Protein AF-0000000083234675 (afdb_homodimer)

Nearest PDB structures (foldseek):
  8tkb-assembly1_A  TM=4.978E-01  e=5.927E-01  Pyrococcus horikoshii OT3
  7teo-assembly1_Q  TM=1.996E-01  e=4.132E+00  Saccharomyces cerevisiae S288C
  8tkb-assembly1_A  TM=4.982E-01  e=6.133E-01  Pyrococcus horikoshii OT3
  7teo-assembly1_Q  TM=2.011E-01  e=2.022E+00  Saccharomyces cerevisiae S288C

Foldseek 3Di:
DDDDDDDDDDDDDDPPPPPPPPDPDPPPPDDDDDFAFFPDKAQWWAQAKKKDKDAALFDDFAEPVVCVVVVHDDGQAHDDPQKQADDDDGTQPPHRAGKMFDLQPPVNVVVLVPDDDDRMKMWIAGGGHTHDNQWMWTRHDDRIIGIHGPGMDGSVVRRVVVSVCRVPGTDIDDSVVSCVVHPNPD/DDDCPDDDDPPVPPPPPPPPPPPPPPPPPDDDDDFAFFPDKAQWWAQAKKKDKDAALFDDFAECVVCVVVVHDDGQAYDDPQKQADDDDGTQPPHRAGKMFHLQPPVNVVCLVPDDDDRMKMWIAGGGHTHDNQWMWTRHDDRIIGIHGPGMDGSVVRRVVVSVCRVVGIDIDDSVVSCVVRPNPD

Sequence (372 aa):
MISLIPRPSCSIARCKRYYTTPPGRPAGTRKAGSPRPLLGRYPEVFPVELARVQSGRTVNLRDYESQVKLKRLSFDLKTHDGKVLPADGPNFLGPNGCSLREPFSPTFQEVVRNFRGTNIVVYVIPEGTPVPKTLTLLHEHSDHFSLQCAQPMSLPELNKEITDFLVKSARAITKEEFGEEYPYEIMISLIPRPSCSIARCKRYYTTPPGRPAGTRKAGSPRPLLGRYPEVFPVELARVQSGRTVNLRDYESQVKLKRLSFDLKTHDGKVLPADGPNFLGPNGCSLREPFSPTFQEVVRNFRGTNIVVYVIPEGTPVPKTLTLLHEHSDHFSLQCAQPMSLPELNKEITDFLVKSARAITKEEFGEEYPYEI

Solvent-accessible surface area (backbone atoms only — not comparable to full-atom values): 21204 Å² total; per-residue (Å²): 149,104,107,105,106,112,104,100,104,97,96,90,89,84,82,85,79,78,75,77,71,71,80,63,78,63,51,79,70,55,66,57,72,76,78,42,57,41,75,44,76,32,54,52,37,34,90,49,48,29,24,36,71,41,68,43,80,62,52,76,78,41,44,34,69,65,22,49,76,67,74,39,77,43,53,22,25,58,64,56,96,69,21,32,63,43,83,72,74,65,48,36,72,57,63,56,43,43,68,29,23,33,62,75,35,69,67,41,43,49,52,54,35,62,58,80,79,88,48,50,27,32,37,39,33,53,49,62,40,71,40,55,81,61,29,29,36,30,33,43,47,93,68,38,28,30,47,23,45,56,44,70,37,38,60,69,55,48,24,49,52,53,24,52,47,42,67,71,65,25,48,76,36,41,62,68,50,42,50,64,27,45,46,92,56,81,132,84,85,87,75,75,80,78,78,77,74,74,75,75,73,78,80,70,80,72,70,70,75,65,76,62,51,75,68,52,63,56,72,74,80,42,58,40,75,42,76,31,55,51,37,34,90,49,48,29,25,34,69,42,69,43,82,59,51,76,78,40,44,34,69,66,20,50,76,69,71,40,77,45,53,22,24,57,61,55,94,70,20,32,60,43,83,72,73,64,47,36,70,57,62,55,45,42,66,28,23,33,62,74,34,70,66,41,43,50,52,53,37,63,58,80,78,89,49,50,29,30,35,40,32,47,51,62,40,69,39,53,78,63,29,29,34,30,32,44,46,90,68,38,28,30,47,23,43,55,45,69,38,38,62,70,56,48,25,48,52,52,24,51,46,42,69,70,63,26,48,76,36,43,63,67,51,41,49,65,26,46,50,91,56,81

Secondary structure (DSSP, 8-state):
--------------------------GGG----S-PBPSEEESSB-SS-EEEEEESSS--PPBHHHHHHTT----SB-EETTEE----SSB--S--SEEEE-TT-HHHHHHHHH--SSSEEEEEE-TTPBPPTTEEEEEEETTEEEEEESS-EEHHHHHHHHHHHHHHHSEEE-HHHHHHHS----/--------------------------GGG----S-PBPSEEESSB-SS-EEEEEESSS--PPBHHHHHHTT----SB-EETTEE----SSB--S--SEEEE-TT-HHHHHHHHH--SSSEEEEEE-TTPBPPTTEEEEEEETTEEEEEESS-EEHHHHHHHHHHHHHHHSEEE-HHHHHHHS----

InterPro domains:
  IPR041018 Tse2 ADP-ribosyltransferase toxin [PF18648] (49-178)

Structure (mmCIF, N/CA/C/O backbone):
data_AF-0000000083234675-model_v1
#
loop_
_entity.id
_entity.type
_entity.pdbx_description
1 polymer 'Tse2 ADP-ribosyltransferase toxin domain-containing protein'
#
loop_
_atom_site.group_PDB
_atom_site.id
_atom_site.type_symbol
_atom_site.label_atom_id
_atom_site.label_alt_id
_atom_site.label_comp_id
_atom_site.label_asym_id
_atom_site.label_entity_id
_atom_site.label_seq_id
_atom_site.pdbx_PDB_ins_code
_atom_site.Cartn_x
_atom_site.Cartn_y
_atom_site.Cartn_z
_atom_site.occupancy
_atom_site.B_iso_or_equiv
_atom_site.auth_seq_id
_atom_site.auth_comp_id
_atom_site.auth_asym_id
_atom_site.auth_atom_id
_atom_site.pdbx_PDB_model_num
ATOM 1 N N . MET A 1 1 ? 45.406 -38.969 -21.75 1 26.34 1 MET A N 1
ATOM 2 C CA . MET A 1 1 ? 45.812 -38.125 -20.625 1 26.34 1 MET A CA 1
ATOM 3 C C . MET A 1 1 ? 45.656 -36.625 -20.953 1 26.34 1 MET A C 1
ATOM 5 O O . MET A 1 1 ? 46.5 -36.062 -21.625 1 26.34 1 MET A O 1
ATOM 9 N N . ILE A 1 2 ? 44.25 -35.25 -20.922 1 51.5 2 ILE A N 1
ATOM 10 C CA . ILE A 1 2 ? 43.875 -33.938 -21.438 1 51.5 2 ILE A CA 1
ATOM 11 C C . ILE A 1 2 ? 44.094 -32.875 -20.359 1 51.5 2 ILE A C 1
ATOM 13 O O . ILE A 1 2 ? 43.5 -32.938 -19.281 1 51.5 2 ILE A O 1
ATOM 17 N N . SER A 1 3 ? 44.969 -31.156 -20.141 1 37.47 3 SER A N 1
ATOM 18 C CA . SER A 1 3 ? 45.531 -30.125 -19.297 1 37.47 3 SER A CA 1
ATOM 19 C C . SER A 1 3 ? 44.688 -28.875 -19.281 1 37.47 3 SER A C 1
ATOM 21 O O . SER A 1 3 ? 44.344 -28.328 -20.328 1 37.47 3 SER A O 1
ATOM 23 N N . LEU A 1 4 ? 44.281 -27.406 -17.703 1 37.22 4 LEU A N 1
ATOM 24 C CA . LEU A 1 4 ? 43.344 -26.344 -17.406 1 37.22 4 LEU A CA 1
ATOM 25 C C . LEU A 1 4 ? 44.062 -25.047 -17.062 1 37.22 4 LEU A C 1
ATOM 27 O O . LEU A 1 4 ? 44.875 -25 -16.141 1 37.22 4 LEU A O 1
ATOM 31 N N . ILE A 1 5 ? 44.188 -23.297 -17.484 1 43.31 5 ILE A N 1
ATOM 32 C CA . ILE A 1 5 ? 44.938 -22.031 -17.359 1 43.31 5 ILE A CA 1
ATOM 33 C C . ILE A 1 5 ? 44.125 -21.047 -16.516 1 43.31 5 ILE A C 1
ATOM 35 O O . ILE A 1 5 ? 42.938 -20.812 -16.766 1 43.31 5 ILE A O 1
ATOM 39 N N . PRO A 1 6 ? 45.031 -19.062 -15.438 1 28 6 PRO A N 1
ATOM 40 C CA . PRO A 1 6 ? 44.438 -18.281 -14.359 1 28 6 PRO A CA 1
ATOM 41 C C . PRO A 1 6 ? 44.281 -16.797 -14.711 1 28 6 PRO A C 1
ATOM 43 O O . PRO A 1 6 ? 45.188 -16.219 -15.32 1 28 6 PRO A O 1
ATOM 46 N N . ARG A 1 7 ? 43.25 -14.773 -14.266 1 49.62 7 ARG A N 1
ATOM 47 C CA . ARG A 1 7 ? 42.875 -13.438 -14.727 1 49.62 7 ARG A CA 1
ATOM 48 C C . ARG A 1 7 ? 43.188 -12.383 -13.68 1 49.62 7 ARG A C 1
ATOM 50 O O . ARG A 1 7 ? 42.938 -12.578 -12.492 1 49.62 7 ARG A O 1
ATOM 57 N N . PRO A 1 8 ? 43.688 -10.875 -13.633 1 33.41 8 PRO A N 1
ATOM 58 C CA . PRO A 1 8 ? 44.281 -9.852 -12.781 1 33.41 8 PRO A CA 1
ATOM 59 C C . PRO A 1 8 ? 43.281 -8.906 -12.164 1 33.41 8 PRO A C 1
ATOM 61 O O . PRO A 1 8 ? 42.188 -8.711 -12.727 1 33.41 8 PRO A O 1
ATOM 64 N N . SER A 1 9 ? 44.062 -7.336 -10.75 1 22.44 9 SER A N 1
ATOM 65 C CA . SER A 1 9 ? 43.219 -6.645 -9.766 1 22.44 9 SER A CA 1
ATOM 66 C C . SER A 1 9 ? 43.25 -5.133 -9.969 1 22.44 9 SER A C 1
ATOM 68 O O . SER A 1 9 ? 44.312 -4.516 -9.875 1 22.44 9 SER A O 1
ATOM 70 N N . CYS A 1 10 ? 42.719 -3.453 -10.391 1 33.28 10 CYS A N 1
ATOM 71 C CA . CYS A 1 10 ? 42.625 -2.045 -10.758 1 33.28 10 CYS A CA 1
ATOM 72 C C . CYS A 1 10 ? 42.188 -1.196 -9.562 1 33.28 10 CYS A C 1
ATOM 74 O O . CYS A 1 10 ? 41.156 -1.44 -8.977 1 33.28 10 CYS A O 1
ATOM 76 N N . SER A 1 11 ? 43.062 0.132 -9.125 1 28.64 11 SER A N 1
ATOM 77 C CA . SER A 1 11 ? 42.969 0.941 -7.914 1 28.64 11 SER A CA 1
ATOM 78 C C . SER A 1 11 ? 42.156 2.219 -8.172 1 28.64 11 SER A C 1
ATOM 80 O O . SER A 1 11 ? 42.656 3.131 -8.844 1 28.64 11 SER A O 1
ATOM 82 N N . ILE A 1 12 ? 40.781 2.902 -7.84 1 41.06 12 ILE A N 1
ATOM 83 C CA . ILE A 1 12 ? 39.906 4.043 -8.109 1 41.06 12 ILE A CA 1
ATOM 84 C C . ILE A 1 12 ? 39.969 5.02 -6.93 1 41.06 12 ILE A C 1
ATOM 86 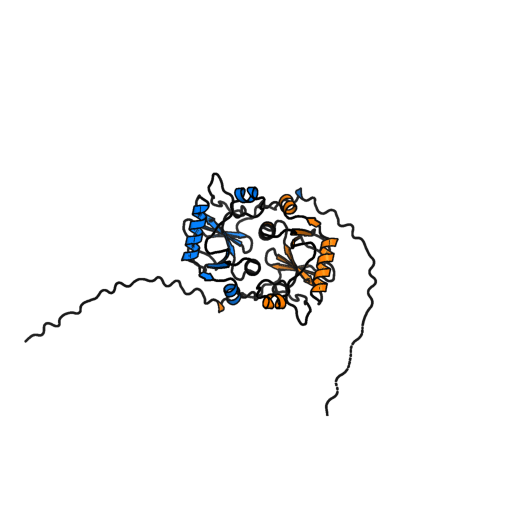O O . ILE A 1 12 ? 39.594 4.672 -5.809 1 41.06 12 ILE A O 1
ATOM 90 N N . ALA A 1 13 ? 40.812 6.355 -6.695 1 29.39 13 ALA A N 1
ATOM 91 C CA . ALA A 1 13 ? 40.906 7.488 -5.777 1 29.39 13 ALA A CA 1
ATOM 92 C C . ALA A 1 13 ? 39.531 8.156 -5.613 1 29.39 13 ALA A C 1
ATOM 94 O O . ALA A 1 13 ? 38.938 8.602 -6.598 1 29.39 13 ALA A O 1
ATOM 95 N N . ARG A 1 14 ? 39.031 8.359 -4.227 1 32.19 14 ARG A N 1
ATOM 96 C CA . ARG A 1 14 ? 37.719 8.789 -3.795 1 32.19 14 ARG A CA 1
ATOM 97 C C . ARG A 1 14 ? 37.688 10.281 -3.492 1 32.19 14 ARG A C 1
ATOM 99 O O . ARG A 1 14 ? 38.188 10.719 -2.449 1 32.19 14 ARG A O 1
ATOM 106 N N . CYS A 1 15 ? 37.844 11.43 -4.316 1 32.59 15 CYS A N 1
ATOM 107 C CA . CYS A 1 15 ? 37.531 12.852 -4.195 1 32.59 15 CYS A CA 1
ATOM 108 C C . CYS A 1 15 ? 36.188 13.07 -3.5 1 32.59 15 CYS A C 1
ATOM 110 O O . CYS A 1 15 ? 35.156 12.625 -3.994 1 32.59 15 CYS A O 1
ATOM 112 N N . LYS A 1 16 ? 36.188 13.633 -2.131 1 32.59 16 LYS A N 1
ATOM 113 C CA . LYS A 1 16 ? 35 13.734 -1.268 1 32.59 16 LYS A CA 1
ATOM 114 C C . LYS A 1 16 ? 34.125 14.914 -1.67 1 32.59 16 LYS A C 1
ATOM 116 O O . LYS A 1 16 ? 34.375 16.047 -1.256 1 32.59 16 LYS A O 1
ATOM 121 N N . ARG A 1 17 ? 33.625 15.234 -2.906 1 32.34 17 ARG A N 1
ATOM 122 C CA . ARG A 1 17 ? 32.719 16.281 -3.34 1 32.34 17 ARG A CA 1
ATOM 123 C C . ARG A 1 17 ? 31.438 16.297 -2.488 1 32.34 17 ARG A C 1
ATOM 125 O O . ARG A 1 17 ? 30.656 15.336 -2.518 1 32.34 17 ARG A O 1
ATOM 132 N N . TYR A 1 18 ? 31.391 17.062 -1.36 1 33.31 18 TYR A N 1
ATOM 133 C CA . TYR A 1 18 ? 30.234 17.281 -0.493 1 33.31 18 TYR A CA 1
ATOM 134 C C . TYR A 1 18 ? 29.094 17.938 -1.26 1 33.31 18 TYR A C 1
ATOM 136 O O . TYR A 1 18 ? 29.188 19.094 -1.672 1 33.31 18 TYR A O 1
ATOM 144 N N . TYR A 1 19 ? 28.312 17.234 -2.082 1 32.19 19 TYR A N 1
ATOM 145 C CA . TYR A 1 19 ? 27.125 17.719 -2.773 1 32.19 19 TYR A CA 1
ATOM 146 C C . TYR A 1 19 ? 26.156 18.375 -1.797 1 32.19 19 TYR A C 1
ATOM 148 O O . TYR A 1 19 ? 25.75 17.766 -0.804 1 32.19 19 TYR A O 1
ATOM 156 N N . THR A 1 20 ? 26.203 19.688 -1.664 1 36.16 20 THR A N 1
ATOM 157 C CA . THR A 1 20 ? 25.203 20.516 -0.996 1 36.16 20 THR A CA 1
ATOM 158 C C . THR A 1 20 ? 23.797 20.125 -1.442 1 36.16 20 THR A C 1
ATOM 160 O O . THR A 1 20 ? 23.453 20.297 -2.613 1 36.16 20 THR A O 1
ATOM 163 N N . THR A 1 21 ? 2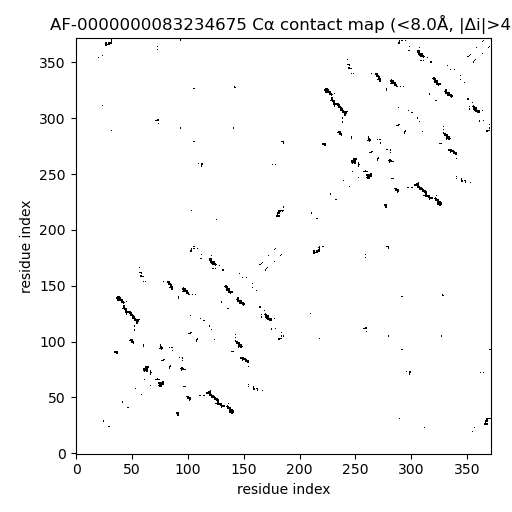3.094 19.156 -0.936 1 37.91 21 THR A N 1
ATOM 164 C CA . THR A 1 21 ? 21.734 18.688 -1.21 1 37.91 21 THR A CA 1
ATOM 165 C C . THR A 1 21 ? 20.766 19.859 -1.315 1 37.91 21 THR A C 1
ATOM 167 O O . THR A 1 21 ? 20.656 20.656 -0.389 1 37.91 21 THR A O 1
ATOM 170 N N . PRO A 1 22 ? 20.484 20.266 -2.529 1 42.12 22 PRO A N 1
ATOM 171 C CA . PRO A 1 22 ? 19.516 21.359 -2.633 1 42.12 22 PRO A CA 1
ATOM 172 C C . PRO A 1 22 ? 18.344 21.203 -1.655 1 42.12 22 PRO A C 1
ATOM 174 O O . PRO A 1 22 ? 17.984 20.078 -1.294 1 42.12 22 PRO A O 1
ATOM 177 N N . PRO A 1 23 ? 18.031 22.234 -0.886 1 40.75 23 PRO A N 1
ATOM 178 C CA . PRO A 1 23 ? 16.969 22.141 0.105 1 40.75 23 PRO A CA 1
ATOM 179 C C . PRO A 1 23 ? 15.664 21.578 -0.481 1 40.75 23 PRO A C 1
ATOM 181 O O . PRO A 1 23 ? 15.25 22 -1.57 1 40.75 23 PRO A O 1
ATOM 184 N N . GLY A 1 24 ? 15.406 20.281 -0.46 1 43.47 24 GLY A N 1
ATOM 185 C CA . GLY A 1 24 ? 14.133 19.688 -0.834 1 43.47 24 GLY A CA 1
ATOM 186 C C . GLY A 1 24 ? 12.961 20.641 -0.663 1 43.47 24 GLY A C 1
ATOM 187 O O . GLY A 1 24 ? 13.078 21.656 0.042 1 43.47 24 GLY A O 1
ATOM 188 N N . ARG A 1 25 ? 12.055 20.734 -1.688 1 49.97 25 ARG A N 1
ATOM 189 C CA . ARG A 1 25 ? 10.867 21.578 -1.579 1 49.97 25 ARG A CA 1
ATOM 190 C C . ARG A 1 25 ? 10.266 21.484 -0.18 1 49.97 25 ARG A C 1
ATOM 192 O O . ARG A 1 25 ? 10.188 20.406 0.405 1 49.97 25 ARG A O 1
ATOM 199 N N . PRO A 1 26 ? 10.039 22.578 0.475 1 46.56 26 PRO A N 1
ATOM 200 C CA . PRO A 1 26 ? 9.492 22.547 1.834 1 46.56 26 PRO A CA 1
ATOM 201 C C . PRO A 1 26 ? 8.312 21.594 1.977 1 46.56 26 PRO A C 1
ATOM 203 O O . PRO A 1 26 ? 7.527 21.422 1.038 1 46.56 26 PRO A O 1
ATOM 206 N N . ALA A 1 27 ? 8.234 20.766 2.873 1 46 27 ALA A N 1
ATOM 207 C CA . ALA A 1 27 ? 7.242 19.766 3.244 1 46 27 ALA A CA 1
ATOM 208 C C . ALA A 1 27 ? 5.836 20.219 2.865 1 46 27 ALA A C 1
ATOM 210 O O . ALA A 1 27 ? 5.066 19.453 2.279 1 46 27 ALA A O 1
ATOM 211 N N . GLY A 1 28 ? 5.438 21.344 3.264 1 45.38 28 GLY A N 1
ATOM 212 C CA . GLY A 1 28 ? 4.062 21.812 3.219 1 45.38 28 GLY A CA 1
ATOM 213 C C . GLY A 1 28 ? 3.568 22.094 1.811 1 45.38 28 GLY A C 1
ATOM 214 O O . GLY A 1 28 ? 2.393 22.391 1.608 1 45.38 28 GLY A O 1
ATOM 215 N N . THR A 1 29 ? 4.383 22.156 0.945 1 51.62 29 THR A N 1
ATOM 216 C CA . THR A 1 29 ? 3.902 22.641 -0.344 1 51.62 29 THR A CA 1
ATOM 217 C C . THR A 1 29 ? 3.615 21.484 -1.289 1 51.62 29 THR A C 1
ATOM 219 O O . THR A 1 29 ? 3.211 21.688 -2.436 1 51.62 29 THR A O 1
ATOM 222 N N . ARG A 1 30 ? 3.762 20.438 -0.701 1 58.97 30 ARG A N 1
ATOM 223 C CA . ARG A 1 30 ? 3.604 19.344 -1.647 1 58.97 30 ARG A CA 1
ATOM 224 C C . ARG A 1 30 ? 2.154 18.875 -1.7 1 58.97 30 ARG A C 1
ATOM 226 O O . ARG A 1 30 ? 1.555 18.578 -0.665 1 58.97 30 ARG A O 1
ATOM 233 N N . LYS A 1 31 ? 1.417 19.375 -2.73 1 59.44 31 LYS A N 1
ATOM 234 C CA . LYS A 1 31 ? 0.002 19.016 -2.822 1 59.44 31 LYS A CA 1
ATOM 235 C C . LYS A 1 31 ? -0.206 17.797 -3.719 1 59.44 31 LYS A C 1
ATOM 237 O O . LYS A 1 31 ? 0.552 17.594 -4.668 1 59.44 31 LYS A O 1
ATOM 242 N N . ALA A 1 32 ? -1.057 17 -3.109 1 61.44 32 ALA A N 1
ATOM 243 C CA . ALA A 1 32 ? -1.553 15.906 -3.939 1 61.44 32 ALA A CA 1
ATOM 244 C C . ALA A 1 32 ? -2.104 16.438 -5.262 1 61.44 32 ALA A C 1
ATOM 246 O O . ALA A 1 32 ? -2.627 17.547 -5.328 1 61.44 32 ALA A O 1
ATOM 247 N N . GLY A 1 33 ? -1.507 15.891 -6.324 1 61.59 33 GLY A N 1
ATOM 248 C CA . GLY A 1 33 ? -1.972 16.328 -7.629 1 61.59 33 GLY A CA 1
ATOM 249 C C . GLY A 1 33 ? -3.484 16.359 -7.746 1 61.59 33 GLY A C 1
ATOM 250 O O . GLY A 1 33 ? -4.191 16.312 -6.738 1 61.59 33 GLY A O 1
ATOM 251 N N . SER A 1 34 ? -4.012 16.703 -8.906 1 68.94 34 SER A N 1
ATOM 252 C CA . SER A 1 34 ? -5.383 16.75 -9.406 1 68.94 34 SER A CA 1
ATOM 253 C C . SER A 1 34 ? -6.156 15.5 -9 1 68.94 34 SER A C 1
ATOM 255 O O . SER A 1 34 ? -5.562 14.445 -8.742 1 68.94 34 SER A O 1
ATOM 257 N N . PRO A 1 35 ? -7.391 15.789 -8.742 1 81.94 35 PRO A N 1
ATOM 258 C CA . PRO A 1 35 ? -8.234 14.625 -8.438 1 81.94 35 PRO A CA 1
ATOM 259 C C . PRO A 1 35 ? -7.961 13.445 -9.367 1 81.94 35 PRO A C 1
ATOM 261 O O . PRO A 1 35 ? -7.723 13.633 -10.562 1 81.94 35 PRO A O 1
ATOM 264 N N . ARG A 1 36 ? -7.875 12.375 -8.773 1 87.44 36 ARG A N 1
ATOM 265 C CA . ARG A 1 36 ? -7.637 11.141 -9.523 1 87.44 36 ARG A CA 1
ATOM 266 C C . ARG A 1 36 ? -8.953 10.477 -9.914 1 87.44 36 ARG A C 1
ATOM 268 O O . ARG A 1 36 ? -9.766 10.141 -9.047 1 87.44 36 ARG A O 1
ATOM 275 N N . PRO A 1 37 ? -9.156 10.375 -11.219 1 92.56 37 PRO A N 1
ATOM 276 C CA . PRO A 1 37 ? -10.383 9.68 -11.602 1 92.56 37 PRO A CA 1
ATOM 277 C C . PRO A 1 37 ? -10.375 8.203 -11.211 1 92.56 37 PRO A C 1
ATOM 279 O O . PRO A 1 37 ? -9.32 7.566 -11.219 1 92.56 37 PRO A O 1
ATOM 282 N N . LEU A 1 38 ? -11.5 7.738 -10.891 1 95.44 38 LEU A N 1
ATOM 283 C CA . LEU A 1 38 ? -11.656 6.297 -10.742 1 95.44 38 LEU A CA 1
ATOM 284 C C . LEU A 1 38 ? -11.367 5.578 -12.062 1 95.44 38 LEU A C 1
ATOM 286 O O . LEU A 1 38 ? -11.703 6.086 -13.133 1 95.44 38 LEU A O 1
ATOM 290 N N . LEU A 1 39 ? -10.93 4.398 -11.961 1 96.5 39 LEU A N 1
ATOM 291 C CA . LEU A 1 39 ? -10.648 3.602 -13.148 1 96.5 39 LEU A CA 1
ATOM 292 C C . LEU A 1 39 ? -11.859 2.766 -13.539 1 96.5 39 LEU A C 1
ATOM 294 O O . LEU A 1 39 ? -11.969 2.32 -14.688 1 96.5 39 LEU A O 1
ATOM 298 N N . GLY A 1 40 ? -12.703 2.494 -12.602 1 97.81 40 GLY A N 1
ATOM 299 C CA . GLY A 1 40 ? -13.914 1.753 -12.891 1 97.81 40 GLY A CA 1
ATOM 300 C C . GLY A 1 40 ? -14.828 1.604 -11.688 1 97.81 40 GLY A C 1
ATOM 301 O O . GLY A 1 40 ? -14.391 1.736 -10.547 1 97.81 40 GLY A O 1
ATOM 302 N N . ARG A 1 41 ? -16.047 1.402 -11.953 1 98.25 41 ARG A N 1
ATOM 303 C CA . ARG A 1 41 ? -17.109 1.062 -11.008 1 98.25 41 ARG A CA 1
ATOM 304 C C . ARG A 1 41 ? -17.828 -0.216 -11.438 1 98.25 41 ARG A C 1
ATOM 306 O O . ARG A 1 41 ? -18.266 -0.338 -12.578 1 98.25 41 ARG A O 1
ATOM 313 N N . TYR A 1 42 ? -17.953 -1.086 -10.508 1 98.44 42 TYR A N 1
ATOM 314 C CA . TYR A 1 42 ? -18.531 -2.391 -10.797 1 98.44 42 TYR A CA 1
ATOM 315 C C . TYR A 1 42 ? -19.594 -2.764 -9.758 1 98.44 42 TYR A C 1
ATOM 317 O O . TYR A 1 42 ? -19.297 -3.471 -8.797 1 98.44 42 TYR A O 1
ATOM 325 N N . PRO A 1 43 ? -20.766 -2.447 -10.055 1 98.06 43 PRO A N 1
ATOM 326 C CA . PRO A 1 43 ? -21.812 -2.723 -9.086 1 98.06 43 PRO A CA 1
ATOM 327 C C . PRO A 1 43 ? -22.406 -4.125 -9.234 1 98.06 43 PRO A C 1
ATOM 329 O O . PRO A 1 43 ? -23.156 -4.578 -8.367 1 98.06 43 PRO A O 1
ATOM 332 N N . GLU A 1 44 ? -22.016 -4.809 -10.203 1 98.56 44 GLU A N 1
ATOM 333 C CA . GLU A 1 44 ? -22.75 -6.039 -10.469 1 98.56 44 GLU A CA 1
ATOM 334 C C . GLU A 1 44 ? -21.859 -7.266 -10.266 1 98.56 44 GLU A C 1
ATOM 336 O O . GLU A 1 44 ? -22.281 -8.234 -9.633 1 98.56 44 GLU A O 1
ATOM 341 N N . VAL A 1 45 ? -20.719 -7.191 -10.898 1 98.62 45 VAL A N 1
ATOM 342 C CA . VAL A 1 45 ? -19.891 -8.391 -10.844 1 98.62 45 VAL A CA 1
ATOM 343 C C . VAL A 1 45 ? -18.422 -8.008 -10.727 1 98.62 45 VAL A C 1
ATOM 345 O O . VAL A 1 45 ? -18.016 -6.934 -11.188 1 98.62 45 VAL A O 1
ATOM 348 N N . PHE A 1 46 ? -17.672 -8.867 -10.172 1 98.75 46 PHE A N 1
ATOM 349 C CA . PHE A 1 46 ? -16.219 -8.703 -10.148 1 98.75 46 PHE A CA 1
ATOM 350 C C . PHE A 1 46 ? -15.633 -8.883 -11.547 1 98.75 46 PHE A C 1
ATOM 352 O O . PHE A 1 46 ? -15.781 -9.938 -12.156 1 98.75 46 PHE A O 1
ATOM 359 N N . PRO A 1 47 ? -15 -7.898 -12.008 1 98.5 47 PRO A N 1
ATOM 360 C CA . PRO A 1 47 ? -14.508 -7.945 -13.391 1 98.5 47 PRO A CA 1
ATOM 361 C C . PRO A 1 47 ? -13.266 -8.82 -13.539 1 98.5 47 PRO A C 1
ATOM 363 O O . PRO A 1 47 ? -12.914 -9.211 -14.656 1 98.5 47 PRO A O 1
ATOM 366 N N . VAL A 1 48 ? -12.555 -9.102 -12.453 1 97.88 48 VAL A N 1
ATOM 367 C CA . VAL A 1 48 ? -11.359 -9.93 -12.375 1 97.88 48 VAL A CA 1
ATOM 368 C C . VAL A 1 48 ? -11.312 -10.648 -11.031 1 97.88 48 VAL A C 1
ATOM 370 O O . VAL A 1 48 ? -12.102 -10.344 -10.133 1 97.88 48 VAL A O 1
ATOM 373 N N . GLU A 1 49 ? -10.461 -11.648 -11.031 1 97.81 49 GLU A N 1
ATOM 374 C CA . GLU A 1 49 ? -10.211 -12.266 -9.727 1 97.81 49 GLU A CA 1
ATOM 375 C C . GLU A 1 49 ? -9.477 -11.297 -8.797 1 97.81 49 GLU A C 1
ATOM 377 O O . GLU A 1 49 ? -8.492 -10.672 -9.195 1 97.81 49 GLU A O 1
ATOM 382 N N . LEU A 1 50 ? -9.984 -11.172 -7.621 1 98.69 50 LEU A N 1
ATOM 383 C CA . LEU A 1 50 ? -9.398 -10.281 -6.629 1 98.69 50 LEU A CA 1
ATOM 384 C C . LEU A 1 50 ? -9.172 -11.008 -5.309 1 98.69 50 LEU A C 1
ATOM 386 O O . LEU A 1 50 ? -9.781 -12.055 -5.059 1 98.69 50 LEU A O 1
ATOM 390 N N . ALA A 1 51 ? -8.391 -10.43 -4.551 1 98.62 51 ALA A N 1
ATOM 391 C CA . ALA A 1 51 ? -8.078 -11.055 -3.27 1 98.62 51 ALA A CA 1
ATOM 392 C C . ALA A 1 51 ? -7.785 -10 -2.203 1 98.62 51 ALA A C 1
ATOM 394 O O . ALA A 1 51 ? -7.457 -8.859 -2.525 1 98.62 51 ALA A O 1
ATOM 395 N N . ARG A 1 52 ? -7.887 -10.445 -0.981 1 98.38 52 ARG A N 1
ATOM 396 C CA . ARG A 1 52 ? -7.613 -9.625 0.19 1 98.38 52 ARG A CA 1
ATOM 397 C C . ARG A 1 52 ? -6.953 -10.438 1.295 1 98.38 52 ARG A C 1
ATOM 399 O O . ARG A 1 52 ? -7.324 -11.594 1.526 1 98.38 52 ARG A O 1
ATOM 406 N N . VAL A 1 53 ? -6.059 -9.82 1.87 1 98 53 VAL A N 1
ATOM 407 C CA . VAL A 1 53 ? -5.426 -10.438 3.031 1 98 53 VAL A CA 1
ATOM 408 C C . VAL A 1 53 ? -5.848 -9.695 4.301 1 98 53 VAL A C 1
ATOM 410 O O . VAL A 1 53 ? -5.961 -8.469 4.305 1 98 53 VAL A O 1
ATOM 413 N N . GLN A 1 54 ? -6.125 -10.453 5.328 1 97.06 54 GLN A N 1
ATOM 414 C CA . GLN A 1 54 ? -6.527 -9.867 6.602 1 97.06 54 GLN A CA 1
ATOM 415 C C . GLN A 1 54 ? -6.246 -10.828 7.758 1 97.06 54 GLN A C 1
ATOM 417 O O . GLN A 1 54 ? -5.938 -12 7.543 1 97.06 54 GLN A O 1
ATOM 422 N N . SER A 1 55 ? -6.309 -10.242 8.984 1 95.25 55 SER A N 1
ATOM 423 C CA . SER A 1 55 ? -6.227 -11.055 10.195 1 95.25 55 SER A CA 1
ATOM 424 C C . SER A 1 55 ? -7.594 -11.602 10.586 1 95.25 55 SER A C 1
ATOM 426 O O . SER A 1 55 ? -8.492 -10.844 10.945 1 95.25 55 SER A O 1
ATOM 428 N N . GLY A 1 56 ? -7.676 -12.883 10.539 1 95.94 56 GLY A N 1
ATOM 429 C CA . GLY A 1 56 ? -8.945 -13.5 10.883 1 95.94 56 GLY A CA 1
ATOM 430 C C . GLY A 1 56 ? -9.961 -13.453 9.758 1 95.94 56 GLY A C 1
ATOM 431 O O . GLY A 1 56 ? -9.688 -12.883 8.695 1 95.94 56 GLY A O 1
ATOM 432 N N . ARG A 1 57 ? -11.062 -13.992 10.039 1 96.56 57 ARG A N 1
ATOM 433 C CA . ARG A 1 57 ? -12.062 -14.172 8.992 1 96.56 57 ARG A CA 1
ATOM 434 C C . ARG A 1 57 ? -13.016 -12.984 8.945 1 96.56 57 ARG A C 1
ATOM 436 O O . ARG A 1 57 ? -13.734 -12.797 7.961 1 96.56 57 ARG A O 1
ATOM 443 N N . THR A 1 58 ? -13.086 -12.281 9.969 1 97.81 58 THR A N 1
ATOM 444 C CA . THR A 1 58 ? -14.023 -11.164 10.039 1 97.81 58 THR A CA 1
ATOM 445 C C . THR A 1 58 ? -13.359 -9.867 9.594 1 97.81 58 THR A C 1
ATOM 447 O O . THR A 1 58 ? -12.211 -9.594 9.953 1 97.81 58 THR A O 1
ATOM 450 N N . VAL A 1 59 ? -14.016 -9.227 8.797 1 98.12 59 VAL A N 1
ATOM 451 C CA . VAL A 1 59 ? -13.57 -7.91 8.367 1 98.12 59 VAL A CA 1
ATOM 452 C C . VAL A 1 59 ? -13.797 -6.895 9.484 1 98.12 59 VAL A C 1
ATOM 454 O O . VAL A 1 59 ? -14.867 -6.855 10.094 1 98.12 59 VAL A O 1
ATOM 457 N N . ASN A 1 60 ? -12.875 -6.188 9.781 1 96.62 60 ASN A N 1
ATOM 458 C CA . ASN A 1 60 ? -12.914 -5.117 10.773 1 96.62 60 ASN A CA 1
ATOM 459 C C . ASN A 1 60 ? -12.227 -3.855 10.258 1 96.62 60 ASN A C 1
ATOM 461 O O . ASN A 1 60 ? -11.055 -3.613 10.57 1 96.62 60 ASN A O 1
ATOM 465 N N . LEU A 1 61 ? -12.953 -3.012 9.469 1 97.88 61 LEU A N 1
ATOM 466 C CA . LEU A 1 61 ? -12.406 -1.791 8.883 1 97.88 61 LEU A CA 1
ATOM 467 C C . LEU A 1 61 ? -12.219 -0.716 9.953 1 97.88 61 LEU A C 1
ATOM 469 O O . LEU A 1 61 ? -13.016 -0.608 10.883 1 97.88 61 LEU A O 1
ATOM 473 N N . ARG A 1 62 ? -11.273 -0.002 9.797 1 96.06 62 ARG A N 1
ATOM 474 C CA . ARG A 1 62 ? -10.883 1.012 10.773 1 96.06 62 ARG A CA 1
ATOM 475 C C . ARG A 1 62 ? -11.406 2.387 10.375 1 96.06 62 ARG A C 1
ATOM 477 O O . ARG A 1 62 ? -11.109 2.879 9.281 1 96.06 62 ARG A O 1
ATOM 484 N N . ASP A 1 63 ? -12.133 3.018 11.242 1 95.69 63 ASP A N 1
ATOM 485 C CA . ASP A 1 63 ? -12.656 4.363 11.031 1 95.69 63 ASP A CA 1
ATOM 486 C C . ASP A 1 63 ? -11.602 5.422 11.336 1 95.69 63 ASP A C 1
ATOM 488 O O . ASP A 1 63 ? -10.828 5.281 12.289 1 95.69 63 ASP A O 1
ATOM 492 N N . TYR A 1 64 ? -11.547 6.426 10.602 1 94.44 64 TYR A N 1
ATOM 493 C CA . TYR A 1 64 ? -10.539 7.477 10.672 1 94.44 64 TYR A CA 1
ATOM 494 C C . TYR A 1 64 ? -10.516 8.117 12.055 1 94.44 64 TYR A C 1
ATOM 496 O O . TYR A 1 64 ? -9.453 8.25 12.664 1 94.44 64 TYR A O 1
ATOM 504 N N . GLU A 1 65 ? -11.688 8.547 12.555 1 93.44 65 GLU A N 1
ATOM 505 C CA . GLU A 1 65 ? -11.75 9.258 13.828 1 93.44 65 GLU A CA 1
ATOM 506 C C . GLU A 1 65 ? -11.219 8.398 14.969 1 93.44 65 GLU A C 1
ATOM 508 O O . GLU A 1 65 ? -10.477 8.891 15.828 1 93.44 65 GLU A O 1
ATOM 513 N N . SER A 1 66 ? -11.609 7.18 14.938 1 94.62 66 SER A N 1
ATOM 514 C CA . SER A 1 66 ? -11.141 6.281 15.992 1 94.62 66 SER A CA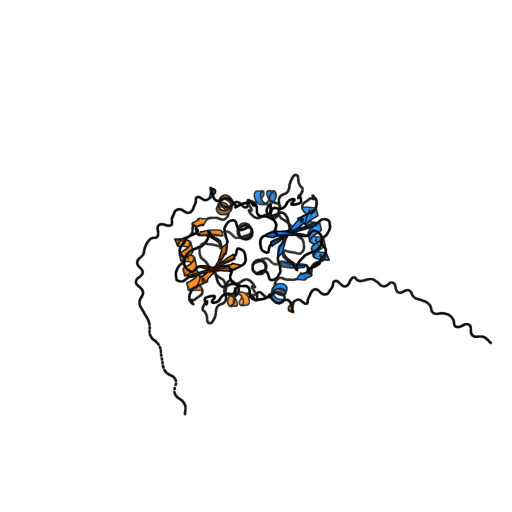 1
ATOM 515 C C . SER A 1 66 ? -9.625 6.102 15.922 1 94.62 66 SER A C 1
ATOM 517 O O . SER A 1 66 ? -8.961 6.012 16.953 1 94.62 66 SER A O 1
ATOM 519 N N . GLN A 1 67 ? -9.109 6.016 14.758 1 94.38 67 GLN A N 1
ATOM 520 C CA . GLN A 1 67 ? -7.672 5.836 14.586 1 94.38 67 GLN A CA 1
ATOM 521 C C . GLN A 1 67 ? -6.906 7.082 15.023 1 94.38 67 GLN A C 1
ATOM 523 O O . GLN A 1 67 ? -5.855 6.98 15.664 1 94.38 67 GLN A O 1
ATOM 528 N N . VAL A 1 68 ? -7.434 8.227 14.648 1 91.06 68 VAL A N 1
ATOM 529 C CA . VAL A 1 68 ? -6.812 9.477 15.062 1 91.06 68 VAL A CA 1
ATOM 530 C C . VAL A 1 68 ? -6.746 9.539 16.594 1 91.06 68 VAL A C 1
ATOM 532 O O . VAL A 1 68 ? -5.73 9.953 17.156 1 91.06 68 VAL A O 1
ATOM 535 N N . LYS A 1 69 ? -7.848 9.109 17.266 1 93.94 69 LYS A N 1
ATOM 536 C CA . LYS A 1 69 ? -7.883 9.094 18.719 1 93.94 69 LYS A CA 1
ATOM 537 C C . LYS A 1 69 ? -6.797 8.18 19.281 1 93.94 69 LYS A C 1
ATOM 539 O O . LYS A 1 69 ? -6.27 8.43 20.375 1 93.94 69 LYS A O 1
ATOM 544 N N . LEU A 1 70 ? -6.422 7.25 18.547 1 92.25 70 LEU A N 1
ATOM 545 C CA . LEU A 1 70 ? -5.406 6.293 18.969 1 92.25 70 LEU A CA 1
ATOM 546 C C . LEU A 1 70 ? -4.027 6.703 18.453 1 92.25 70 LEU A C 1
ATOM 548 O O . LEU A 1 70 ? -3.062 5.949 18.594 1 92.25 70 LEU A O 1
ATOM 552 N N . LYS A 1 71 ? -4.039 7.879 17.703 1 88.88 71 LYS A N 1
ATOM 553 C CA . LYS A 1 71 ? -2.803 8.445 17.156 1 88.88 71 LYS A CA 1
ATOM 554 C C . LYS A 1 71 ? -2.199 7.535 16.094 1 88.88 71 LYS A C 1
ATOM 556 O O . LYS A 1 71 ? -0.981 7.352 16.047 1 88.88 71 LYS A O 1
ATOM 561 N N . ARG A 1 72 ? -3.166 6.941 15.461 1 89.44 72 ARG A N 1
ATOM 562 C CA . ARG A 1 72 ? -2.773 6.125 14.32 1 89.44 72 ARG A CA 1
ATOM 563 C C . ARG A 1 72 ? -3.076 6.84 13.008 1 89.44 72 ARG A C 1
ATOM 565 O O . ARG A 1 72 ? -4.07 7.559 12.898 1 89.44 72 ARG A O 1
ATOM 572 N N . LEU A 1 73 ? -2.211 6.543 11.984 1 89 73 LEU A N 1
ATOM 573 C CA . LEU A 1 73 ? -2.346 7.238 10.711 1 89 73 LEU A CA 1
ATOM 574 C C . LEU A 1 73 ? -3.137 6.398 9.711 1 89 73 LEU A C 1
ATOM 576 O O . LEU A 1 73 ? -3.641 6.922 8.719 1 89 73 LEU A O 1
ATOM 580 N N . SER A 1 74 ? -3.223 5.113 10.008 1 92.06 74 SER A N 1
ATOM 581 C CA . SER A 1 74 ? -3.885 4.238 9.047 1 92.06 74 SER A CA 1
ATOM 582 C C . SER A 1 74 ? -5.375 4.117 9.344 1 92.06 74 SER A C 1
ATOM 584 O O . SER A 1 74 ? -5.777 4.039 10.508 1 92.06 74 SER A O 1
ATOM 586 N N . PHE A 1 75 ? -6.133 4.234 8.281 1 94.25 75 PHE A N 1
ATOM 587 C CA . PHE A 1 75 ? -7.578 4.059 8.375 1 94.25 75 PHE A CA 1
ATOM 588 C C . PHE A 1 75 ? -8.141 3.51 7.07 1 94.25 75 PHE A C 1
ATOM 590 O O . PHE A 1 75 ? -7.445 3.48 6.055 1 94.25 75 PHE A O 1
ATOM 597 N N . ASP A 1 76 ? -9.383 3.102 7.109 1 96.06 76 ASP A N 1
ATOM 598 C CA . ASP A 1 76 ? -9.984 2.453 5.949 1 96.06 76 ASP A CA 1
ATOM 599 C C . ASP A 1 76 ? -11.156 3.277 5.406 1 96.06 76 ASP A C 1
ATOM 601 O O . ASP A 1 76 ? -11.562 3.096 4.258 1 96.06 76 ASP A O 1
ATOM 605 N N . LEU A 1 77 ? -11.633 4.105 6.27 1 96.62 77 LEU A N 1
ATOM 606 C CA . LEU A 1 77 ? -12.758 4.93 5.832 1 96.62 77 LEU A CA 1
ATOM 607 C C . LEU A 1 77 ? -13.047 6.035 6.844 1 96.62 77 LEU A C 1
ATOM 609 O O . LEU A 1 77 ? -12.508 6.02 7.953 1 96.62 77 LEU A O 1
ATOM 613 N N . LYS A 1 78 ? -13.859 6.898 6.391 1 94.44 78 LYS A N 1
ATOM 614 C CA . LYS A 1 78 ? -14.406 7.953 7.242 1 94.44 78 LYS A CA 1
ATOM 615 C C . LYS A 1 78 ? -15.922 7.824 7.371 1 94.44 78 LYS A C 1
ATOM 617 O O . LYS A 1 78 ? -16.609 7.512 6.398 1 94.44 78 LYS A O 1
ATOM 622 N N . THR A 1 79 ? -16.281 8.039 8.547 1 95.69 79 THR A N 1
ATOM 623 C CA . THR A 1 79 ? -17.719 8.07 8.781 1 95.69 79 THR A CA 1
ATOM 624 C C . THR A 1 79 ? -18.219 9.508 8.891 1 95.69 79 THR A C 1
ATOM 626 O O . THR A 1 79 ? -17.453 10.406 9.273 1 95.69 79 THR A O 1
ATOM 629 N N . HIS A 1 80 ? -19.375 9.633 8.531 1 93.88 80 HIS A N 1
ATOM 630 C CA . HIS A 1 80 ? -20.125 10.875 8.648 1 93.88 80 HIS A CA 1
ATOM 631 C C . HIS A 1 80 ? -21.453 10.656 9.367 1 93.88 80 HIS A C 1
ATOM 633 O O . HIS A 1 80 ? -22.312 9.938 8.875 1 93.88 80 HIS A O 1
ATOM 639 N N . ASP A 1 81 ? -21.5 11.367 10.469 1 93.12 81 ASP A N 1
ATOM 640 C CA . ASP A 1 81 ? -22.688 11.188 11.312 1 93.12 81 ASP A CA 1
ATOM 641 C C . ASP A 1 81 ? -22.938 9.711 11.594 1 93.12 81 ASP A C 1
ATOM 643 O O . ASP A 1 81 ? -24.062 9.227 11.43 1 93.12 81 ASP A O 1
ATOM 647 N N . GLY A 1 82 ? -21.922 9.008 11.719 1 92.44 82 GLY A N 1
ATOM 648 C CA . GLY A 1 82 ? -22 7.625 12.156 1 92.44 82 GLY A CA 1
ATOM 649 C C . GLY A 1 82 ? -22.172 6.645 11.008 1 92.44 82 GLY A C 1
ATOM 650 O O . GLY A 1 82 ? -22.297 5.441 11.227 1 92.44 82 GLY A O 1
ATOM 651 N N . LYS A 1 83 ? -22.219 7.18 9.914 1 97.75 83 LYS A N 1
ATOM 652 C CA . LYS A 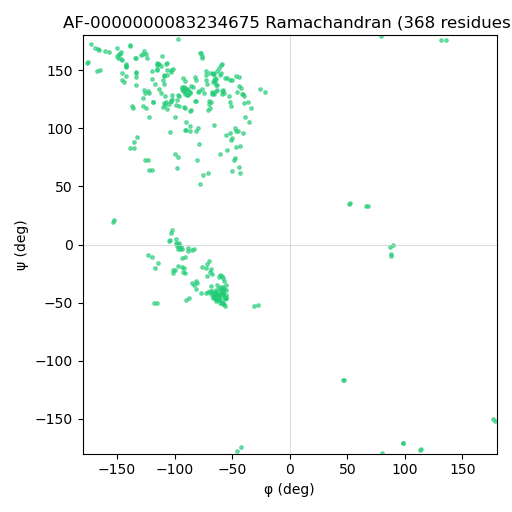1 83 ? -22.438 6.301 8.773 1 97.75 83 LYS A CA 1
ATOM 653 C C . LYS A 1 83 ? -21.281 6.367 7.789 1 97.75 83 LYS A C 1
ATOM 655 O O . LYS A 1 83 ? -20.609 7.398 7.676 1 97.75 83 LYS A O 1
ATOM 660 N N . VAL A 1 84 ? -21.094 5.289 7.184 1 97.88 84 VAL A N 1
ATOM 661 C CA . VAL A 1 84 ? -20.25 5.242 5.992 1 97.88 84 VAL A CA 1
ATOM 662 C C . VAL A 1 84 ? -21.078 5.574 4.758 1 97.88 84 VAL A C 1
ATOM 664 O O . VAL A 1 84 ? -22.172 5.027 4.57 1 97.88 84 VAL A O 1
ATOM 667 N N . LEU A 1 85 ? -20.562 6.477 3.996 1 97.69 85 LEU A N 1
ATOM 668 C CA . LEU A 1 85 ? -21.297 6.895 2.799 1 97.69 85 LEU A CA 1
ATOM 669 C C . LEU A 1 85 ? -20.625 6.336 1.543 1 97.69 85 LEU A C 1
ATOM 671 O O . LEU A 1 85 ? -19.406 6.219 1.48 1 97.69 85 LEU A O 1
ATOM 675 N N . PRO A 1 86 ? -21.453 6.031 0.601 1 97.69 86 PRO A N 1
ATOM 676 C CA . PRO A 1 86 ? -20.891 5.594 -0.678 1 97.69 86 PRO A CA 1
ATOM 677 C C . PRO A 1 86 ? -20 6.66 -1.326 1 97.69 86 PRO A C 1
ATOM 679 O O . PRO A 1 86 ? -20.234 7.855 -1.138 1 97.69 86 PRO A O 1
ATOM 682 N N . ALA A 1 87 ? -19 6.152 -1.98 1 95.25 87 ALA A N 1
ATOM 683 C CA . ALA A 1 87 ? -18.203 7.059 -2.791 1 95.25 87 ALA A CA 1
ATOM 684 C C . ALA A 1 87 ? -18.875 7.355 -4.125 1 95.25 87 ALA A C 1
ATOM 686 O O . ALA A 1 87 ? -18.688 6.629 -5.102 1 95.25 87 ALA A O 1
ATOM 687 N N . ASP A 1 88 ? -19.469 8.5 -4.062 1 89.88 88 ASP A N 1
ATOM 688 C CA . ASP A 1 88 ? -20.172 8.898 -5.277 1 89.88 88 ASP A CA 1
ATOM 689 C C . ASP A 1 88 ? -19.281 9.75 -6.176 1 89.88 88 ASP A C 1
ATOM 691 O O . ASP A 1 88 ? -18.25 10.266 -5.727 1 89.88 88 ASP A O 1
ATOM 695 N N . GLY A 1 89 ? -19.391 9.586 -7.418 1 91.31 89 GLY A N 1
ATOM 696 C CA . GLY A 1 89 ? -18.672 10.438 -8.336 1 91.31 89 GLY A CA 1
ATOM 697 C C . GLY A 1 89 ? -17.594 9.703 -9.117 1 91.31 89 GLY A C 1
ATOM 698 O O . GLY A 1 89 ? -17.359 8.516 -8.891 1 91.31 89 GLY A O 1
ATOM 699 N N . PRO A 1 90 ? -16.938 10.531 -9.867 1 93.69 90 PRO A N 1
ATOM 700 C CA . PRO A 1 90 ? -16.031 9.875 -10.82 1 93.69 90 PRO A CA 1
ATOM 701 C C . PRO A 1 90 ? -14.594 9.805 -10.32 1 93.69 90 PRO A C 1
ATOM 703 O O . PRO A 1 90 ? -13.75 9.164 -10.945 1 93.69 90 PRO A O 1
ATOM 706 N N . ASN A 1 91 ? -14.398 10.461 -9.062 1 92.12 91 ASN A N 1
ATOM 707 C CA . ASN A 1 91 ? -13.008 10.555 -8.625 1 92.12 91 ASN A CA 1
ATOM 708 C C . ASN A 1 91 ? -12.742 9.688 -7.395 1 92.12 91 ASN A C 1
ATOM 710 O O . ASN A 1 91 ? -13.664 9.398 -6.629 1 92.12 91 ASN A O 1
ATOM 714 N N . PHE A 1 92 ? -11.461 9.289 -7.297 1 92.12 92 PHE A N 1
ATOM 715 C CA . PHE A 1 92 ? -10.984 8.609 -6.098 1 92.12 92 PHE A CA 1
ATOM 716 C C . PHE A 1 92 ? -10.969 9.555 -4.906 1 92.12 92 PHE A C 1
ATOM 718 O O . PHE A 1 92 ? -10.328 10.609 -4.953 1 92.12 92 PHE A O 1
ATOM 725 N N . LEU A 1 93 ? -11.664 9.227 -3.809 1 88.69 93 LEU A N 1
ATOM 726 C CA . LEU A 1 93 ? -11.852 10.102 -2.658 1 88.69 93 LEU A CA 1
ATOM 727 C C . LEU A 1 93 ? -10.961 9.672 -1.499 1 88.69 93 LEU A C 1
ATOM 729 O O . LEU A 1 93 ? -10.992 10.273 -0.424 1 88.69 93 LEU A O 1
ATOM 733 N N . GLY A 1 94 ? -10.109 8.648 -1.711 1 90.5 94 GLY A N 1
ATOM 734 C CA . GLY A 1 94 ? -9.383 8.047 -0.604 1 90.5 94 GLY A CA 1
ATOM 735 C C . GLY A 1 94 ? -10.023 6.781 -0.077 1 90.5 94 GLY A C 1
ATOM 736 O O . GLY A 1 94 ? -11.023 6.312 -0.623 1 90.5 94 GLY A O 1
ATOM 737 N N . PRO A 1 95 ? -9.516 6.312 1.021 1 93.88 95 PRO A N 1
ATOM 738 C CA . PRO A 1 95 ? -10.023 5.055 1.567 1 93.88 95 PRO A CA 1
ATOM 739 C C . PRO A 1 95 ? -11.492 5.141 1.974 1 93.88 95 PRO A C 1
ATOM 741 O O . PRO A 1 95 ? -11.891 6.07 2.68 1 93.88 95 PRO A O 1
ATOM 744 N N . ASN A 1 96 ? -12.242 4.184 1.574 1 96.38 96 ASN A N 1
ATOM 745 C CA . ASN A 1 96 ? -13.664 4.168 1.912 1 96.38 96 ASN A CA 1
ATOM 746 C C . ASN A 1 96 ? -14.219 2.748 1.938 1 96.38 96 ASN A C 1
ATOM 748 O O . ASN A 1 96 ? -15.414 2.543 1.737 1 96.38 96 ASN A O 1
ATOM 752 N N . GLY A 1 97 ? -13.336 1.778 2.059 1 97.38 97 GLY A N 1
ATOM 753 C CA . GLY A 1 97 ? -13.812 0.405 2.086 1 97.38 97 GLY A CA 1
ATOM 754 C C . GLY A 1 97 ? -12.688 -0.614 2.18 1 97.38 97 GLY A C 1
ATOM 755 O O . GLY A 1 97 ? -11.672 -0.368 2.832 1 97.38 97 GLY A O 1
ATOM 756 N N . CYS A 1 98 ? -12.977 -1.674 1.677 1 97.69 98 CYS A N 1
ATOM 757 C CA . CYS A 1 98 ? -12.117 -2.846 1.811 1 97.69 98 CYS A CA 1
ATOM 758 C C . CYS A 1 98 ? -11.203 -2.996 0.597 1 97.69 98 CYS A C 1
ATOM 760 O O . CYS A 1 98 ? -11.68 -3.084 -0.535 1 97.69 98 CYS A O 1
ATOM 762 N N . SER A 1 99 ? -10 -3.123 0.805 1 97.75 99 SER A N 1
ATOM 763 C CA . SER A 1 99 ? -8.992 -3.197 -0.245 1 97.75 99 SER A CA 1
ATOM 764 C C . SER A 1 99 ? -8.945 -4.59 -0.869 1 97.75 99 SER A C 1
ATOM 766 O O . SER A 1 99 ? -8.906 -5.594 -0.156 1 97.75 99 SER A O 1
ATOM 768 N N . LEU A 1 100 ? -8.953 -4.629 -2.143 1 98.75 100 LEU A N 1
ATOM 769 C CA . LEU A 1 100 ? -8.797 -5.836 -2.945 1 98.75 100 LEU A CA 1
ATOM 770 C C . LEU A 1 100 ? -7.789 -5.613 -4.074 1 98.75 100 LEU A C 1
ATOM 772 O O . LEU A 1 100 ? -7.703 -4.516 -4.625 1 98.75 100 LEU A O 1
ATOM 776 N N . ARG A 1 101 ? -7.113 -6.645 -4.398 1 97.88 101 ARG A N 1
ATOM 777 C CA . ARG A 1 101 ? -6.184 -6.609 -5.523 1 97.88 101 ARG A CA 1
ATOM 778 C C . ARG A 1 101 ? -6.141 -7.953 -6.238 1 97.88 101 ARG A C 1
ATOM 780 O O . ARG A 1 101 ? -6.539 -8.977 -5.676 1 97.88 101 ARG A O 1
ATOM 787 N N . GLU A 1 102 ? -5.672 -7.867 -7.551 1 96.44 102 GLU A N 1
ATOM 788 C CA . GLU A 1 102 ? -5.449 -9.133 -8.25 1 96.44 102 GLU A CA 1
ATOM 789 C C . GLU A 1 102 ? -4.367 -9.961 -7.562 1 96.44 102 GLU A C 1
ATOM 791 O O . GLU A 1 102 ? -3.324 -9.43 -7.176 1 96.44 102 GLU A O 1
ATOM 796 N N . PRO A 1 103 ? -4.66 -11.258 -7.453 1 95.19 103 PRO A N 1
ATOM 797 C CA . PRO A 1 103 ? -3.742 -12.094 -6.68 1 95.19 103 PRO A CA 1
ATOM 798 C C . PRO A 1 103 ? -2.314 -12.062 -7.223 1 95.19 103 PRO A C 1
ATOM 800 O O . PRO A 1 103 ? -1.354 -12.148 -6.457 1 95.19 103 PRO A O 1
ATOM 803 N N . PHE A 1 104 ? -2.16 -11.836 -8.516 1 92.62 104 PHE A N 1
ATOM 804 C CA . PHE A 1 104 ? -0.825 -11.883 -9.102 1 92.62 104 PHE A CA 1
ATOM 805 C C . PHE A 1 104 ? -0.241 -10.484 -9.234 1 92.62 104 PHE A C 1
ATOM 807 O O . PHE A 1 104 ? 0.86 -10.312 -9.758 1 92.62 104 PHE A O 1
ATOM 814 N N . SER A 1 105 ? -1.048 -9.5 -8.781 1 93 105 SER A N 1
ATOM 815 C CA . SER A 1 105 ? -0.476 -8.156 -8.781 1 93 105 SER A CA 1
ATOM 816 C C . SER A 1 105 ? 0.792 -8.102 -7.934 1 93 105 SER A C 1
ATOM 818 O O . SER A 1 105 ? 0.823 -8.617 -6.812 1 93 105 SER A O 1
ATOM 820 N N . PRO A 1 106 ? 1.858 -7.484 -8.5 1 91.81 106 PRO A N 1
ATOM 821 C CA . PRO A 1 106 ? 3.08 -7.41 -7.699 1 91.81 106 PRO A CA 1
ATOM 822 C C . PRO A 1 106 ? 2.859 -6.727 -6.352 1 91.81 106 PRO A C 1
ATOM 824 O O . PRO A 1 106 ? 3.428 -7.145 -5.34 1 91.81 106 PRO A O 1
ATOM 827 N N . THR A 1 107 ? 2.035 -5.699 -6.371 1 94.5 107 THR A N 1
ATOM 828 C CA . THR A 1 107 ? 1.753 -5.016 -5.113 1 94.5 107 THR A CA 1
ATOM 829 C C . THR A 1 107 ? 1.033 -5.945 -4.145 1 94.5 107 THR A C 1
ATOM 831 O O . THR A 1 107 ? 1.339 -5.961 -2.949 1 94.5 107 THR A O 1
ATOM 834 N N . PHE A 1 108 ? 0.071 -6.766 -4.609 1 95.12 108 PHE A N 1
ATOM 835 C CA . PHE A 1 108 ? -0.629 -7.676 -3.713 1 95.12 108 PHE A CA 1
ATOM 836 C C . PHE A 1 108 ? 0.314 -8.758 -3.195 1 95.12 108 PHE A C 1
ATOM 838 O O . PHE A 1 108 ? 0.221 -9.164 -2.035 1 95.12 108 PHE A O 1
ATOM 845 N N . GLN A 1 109 ? 1.142 -9.211 -4.082 1 93.81 109 GLN A N 1
ATOM 846 C CA . GLN A 1 109 ? 2.152 -10.172 -3.652 1 93.81 109 GLN A CA 1
ATOM 847 C C . GLN A 1 109 ? 2.979 -9.617 -2.494 1 93.81 109 GLN A C 1
ATOM 849 O O . GLN A 1 109 ? 3.186 -10.297 -1.489 1 93.81 109 GLN A O 1
ATOM 854 N N . GLU A 1 110 ? 3.342 -8.414 -2.617 1 93.06 110 GLU A N 1
ATOM 855 C CA . GLU A 1 110 ? 4.117 -7.793 -1.548 1 93.06 110 GLU A CA 1
ATOM 856 C C . GLU A 1 110 ? 3.287 -7.645 -0.277 1 93.06 110 GLU A C 1
ATOM 858 O O . GLU A 1 110 ? 3.766 -7.938 0.821 1 93.06 110 GLU A O 1
ATOM 863 N N . VAL A 1 111 ? 2.105 -7.18 -0.409 1 94.75 111 VAL A N 1
ATOM 864 C CA . VAL A 1 111 ? 1.207 -6.977 0.723 1 94.75 111 VAL A CA 1
ATOM 865 C C . VAL A 1 111 ? 1.013 -8.289 1.475 1 94.75 111 VAL A C 1
ATOM 867 O O . VAL A 1 111 ? 1.148 -8.336 2.699 1 94.75 111 VAL A O 1
ATOM 870 N N . VAL A 1 112 ? 0.67 -9.367 0.776 1 95.62 112 VAL A N 1
ATOM 871 C CA . VAL A 1 112 ? 0.378 -10.648 1.418 1 95.62 112 VAL A CA 1
ATOM 872 C C . VAL A 1 112 ? 1.646 -11.203 2.062 1 95.62 112 VAL A C 1
ATOM 874 O O . VAL A 1 112 ? 1.621 -11.648 3.213 1 95.62 112 VAL A O 1
ATOM 877 N N . ARG A 1 113 ? 2.684 -11.164 1.402 1 92.81 113 ARG A N 1
ATOM 878 C CA . ARG A 1 113 ? 3.904 -11.812 1.866 1 92.81 113 ARG A CA 1
ATOM 879 C C . ARG A 1 113 ? 4.512 -11.062 3.045 1 92.81 113 ARG A C 1
ATOM 881 O O . ARG A 1 113 ? 5.16 -11.664 3.902 1 92.81 113 ARG A O 1
ATOM 888 N N . ASN A 1 114 ? 4.25 -9.812 3.092 1 91.31 114 ASN A N 1
ATOM 889 C CA . ASN A 1 114 ? 4.766 -9.031 4.211 1 91.31 114 ASN A CA 1
ATOM 890 C C . ASN A 1 114 ? 3.748 -8.938 5.344 1 91.31 114 ASN A C 1
ATOM 892 O O . ASN A 1 114 ? 4.035 -8.367 6.398 1 91.31 114 ASN A O 1
ATOM 896 N N . PHE A 1 115 ? 2.547 -9.484 5.145 1 93.38 115 PHE A N 1
ATOM 897 C CA . PHE A 1 115 ? 1.497 -9.422 6.156 1 93.38 115 PHE A CA 1
ATOM 898 C C . PHE A 1 115 ? 1.884 -10.234 7.387 1 93.38 115 PHE A C 1
ATOM 900 O O . PHE A 1 115 ? 2.295 -11.391 7.273 1 93.38 115 PHE A O 1
ATOM 907 N N . ARG A 1 116 ? 1.789 -9.695 8.531 1 85.19 116 ARG A N 1
ATOM 908 C CA . ARG A 1 116 ? 2.246 -10.344 9.758 1 85.19 116 ARG A CA 1
ATOM 909 C C . ARG A 1 116 ? 1.078 -10.633 10.695 1 85.19 116 ARG A C 1
ATOM 911 O O . ARG A 1 116 ? 0.058 -9.938 10.656 1 85.19 116 ARG A O 1
ATOM 918 N N . GLY A 1 117 ? 1.339 -11.656 11.508 1 85.19 117 GLY A N 1
ATOM 919 C CA . GLY A 1 117 ? 0.333 -12.07 12.477 1 85.19 117 GLY A CA 1
ATOM 920 C C . GLY A 1 117 ? 0.08 -13.562 12.469 1 85.19 117 GLY A C 1
ATOM 921 O O . GLY A 1 117 ? 0.724 -14.305 11.727 1 85.19 117 GLY A O 1
ATOM 922 N N . THR A 1 118 ? -0.755 -14.133 13.359 1 84.06 118 THR A N 1
ATOM 923 C CA . THR A 1 118 ? -0.924 -15.57 13.523 1 84.06 118 THR A CA 1
ATOM 924 C C . THR A 1 118 ? -2.197 -16.047 12.828 1 84.06 118 THR A C 1
ATOM 926 O O . THR A 1 118 ? -2.287 -17.219 12.414 1 84.06 118 THR A O 1
ATOM 929 N N . ASN A 1 119 ? -3.15 -15.273 12.562 1 91.62 119 ASN A N 1
ATOM 930 C CA . ASN A 1 119 ? -4.43 -15.68 11.984 1 91.62 119 ASN A CA 1
ATOM 931 C C . ASN A 1 119 ? -4.715 -14.945 10.68 1 91.62 119 ASN A C 1
ATOM 933 O O . ASN A 1 119 ? -5.781 -14.352 10.516 1 91.62 119 ASN A O 1
ATOM 937 N N . ILE A 1 120 ? -3.734 -15.32 9.766 1 96.06 120 ILE A N 1
ATOM 938 C CA . ILE A 1 120 ? -3.848 -14.594 8.508 1 96.06 120 ILE A CA 1
ATOM 939 C C . ILE A 1 120 ? -4.73 -15.375 7.535 1 96.06 120 ILE A C 1
ATOM 941 O O . ILE A 1 120 ? -4.562 -16.594 7.375 1 96.06 120 ILE A O 1
ATOM 945 N N . VAL A 1 121 ? -5.668 -14.758 6.914 1 98 121 VAL A N 1
ATOM 946 C CA . VAL A 1 121 ? -6.559 -15.305 5.895 1 98 121 VAL A CA 1
ATOM 947 C C . VAL A 1 121 ? -6.438 -14.484 4.609 1 98 121 VAL A C 1
ATOM 949 O O . VAL A 1 121 ? -6.402 -13.258 4.652 1 98 121 VAL A O 1
ATOM 952 N N . VAL A 1 122 ? -6.262 -15.195 3.561 1 98.25 122 VAL A N 1
ATOM 953 C CA . VAL A 1 122 ? -6.391 -14.586 2.24 1 98.25 122 VAL A CA 1
ATOM 954 C C . VAL A 1 122 ? -7.691 -15.039 1.586 1 98.25 122 VAL A C 1
ATOM 956 O O . VAL A 1 122 ? -7.895 -16.234 1.346 1 98.25 122 VAL A O 1
ATOM 959 N N . TYR A 1 123 ? -8.57 -14.117 1.33 1 98.75 123 TYR A N 1
ATOM 960 C CA . TYR A 1 123 ? -9.781 -14.391 0.562 1 98.75 123 TYR A CA 1
ATOM 961 C C . TYR A 1 123 ? -9.539 -14.18 -0.928 1 98.75 123 TYR A C 1
ATOM 963 O O . TYR A 1 123 ? -8.953 -13.172 -1.334 1 98.75 123 TYR A O 1
ATOM 971 N N . VAL A 1 124 ? -9.977 -15.086 -1.634 1 98.5 124 VAL A N 1
ATOM 972 C CA . VAL A 1 124 ? -9.898 -15.016 -3.088 1 98.5 124 VAL A CA 1
ATOM 973 C C . VAL A 1 124 ? -11.305 -15.039 -3.688 1 98.5 124 VAL A C 1
ATOM 975 O O . VAL A 1 124 ? -12.055 -15.992 -3.477 1 98.5 124 VAL A O 1
ATOM 978 N N . ILE A 1 125 ? -11.586 -13.984 -4.465 1 98.81 125 ILE A N 1
ATOM 979 C CA . ILE A 1 125 ? -12.906 -13.805 -5.07 1 98.81 125 ILE A CA 1
ATOM 980 C C . ILE A 1 125 ? -12.805 -14.016 -6.582 1 98.81 125 ILE A C 1
ATOM 982 O O . ILE A 1 125 ? -12.133 -13.258 -7.277 1 98.81 125 ILE A O 1
ATOM 986 N N . PRO A 1 126 ? -13.516 -15.008 -7.078 1 98.12 126 PRO A N 1
ATOM 987 C CA . PRO A 1 126 ? -13.406 -15.297 -8.508 1 98.12 126 PRO A CA 1
ATOM 988 C C . PRO A 1 126 ? -13.969 -14.18 -9.383 1 98.12 126 PRO A C 1
ATOM 990 O O . PRO A 1 126 ? -14.883 -13.461 -8.969 1 98.12 126 PRO A O 1
ATOM 993 N N . GLU A 1 127 ? -13.344 -14.031 -10.492 1 97.81 127 GLU A N 1
ATOM 994 C CA . GLU A 1 127 ? -13.969 -13.219 -11.523 1 97.81 127 GLU A CA 1
ATOM 995 C C . GLU A 1 127 ? -15.414 -13.641 -11.766 1 97.81 127 GLU A C 1
ATOM 997 O O . GLU A 1 127 ? -15.734 -14.828 -11.742 1 97.81 127 GLU A O 1
ATOM 1002 N N . GLY A 1 128 ? -16.25 -12.625 -11.992 1 98.5 128 GLY A N 1
ATOM 1003 C CA . GLY A 1 128 ? -17.641 -12.922 -12.297 1 98.5 128 GLY A CA 1
ATOM 1004 C C . GLY A 1 128 ? -18.516 -13.055 -11.055 1 98.5 128 GLY A C 1
ATOM 1005 O O . GLY A 1 128 ? -19.734 -13.195 -11.156 1 98.5 128 GLY A O 1
ATOM 1006 N N . THR A 1 129 ? -17.875 -13.094 -9.945 1 98.81 129 THR A N 1
ATOM 1007 C CA . THR A 1 129 ? -18.672 -13.148 -8.719 1 98.81 129 THR A CA 1
ATOM 1008 C C . THR A 1 129 ? -19.625 -11.961 -8.641 1 98.81 129 THR A C 1
ATOM 1010 O O . THR A 1 129 ? -19.219 -10.812 -8.852 1 98.81 129 THR A O 1
ATOM 1013 N N . PRO A 1 130 ? -20.828 -12.195 -8.383 1 98.81 130 PRO A N 1
ATOM 1014 C CA . PRO A 1 130 ? -21.766 -11.078 -8.242 1 98.81 130 PRO A CA 1
ATOM 1015 C C . PRO A 1 130 ? -21.453 -10.195 -7.039 1 98.81 130 PRO A C 1
ATOM 1017 O O . PRO A 1 130 ? -21.078 -10.695 -5.98 1 98.81 130 PRO A O 1
ATOM 1020 N N . VAL A 1 131 ? -21.609 -9.008 -7.203 1 98.81 131 VAL A N 1
ATOM 1021 C CA . VAL A 1 131 ? -21.5 -8.039 -6.117 1 98.81 131 VAL A CA 1
ATOM 1022 C C . VAL A 1 131 ? -22.859 -7.848 -5.453 1 98.81 131 VAL A C 1
ATOM 1024 O O . VAL A 1 131 ? -23.859 -7.586 -6.129 1 98.81 131 VAL A O 1
ATOM 1027 N N . PRO A 1 132 ? -22.859 -7.973 -4.176 1 98.44 132 PRO A N 1
ATOM 1028 C CA . PRO A 1 132 ? -24.141 -7.703 -3.52 1 98.44 132 PRO A CA 1
ATOM 1029 C C . PRO A 1 132 ? -24.656 -6.289 -3.793 1 98.44 132 PRO A C 1
ATOM 1031 O O . PRO A 1 132 ? -23.875 -5.348 -3.887 1 98.44 132 PRO A O 1
ATOM 1034 N N . LYS A 1 133 ? -25.969 -6.082 -3.703 1 97.88 133 LYS A N 1
ATOM 1035 C CA . LYS A 1 133 ? -26.594 -4.805 -4.02 1 97.88 133 LYS A CA 1
ATOM 1036 C C . LYS A 1 133 ? -26.219 -3.734 -3.004 1 97.88 133 LYS A C 1
ATOM 1038 O O . LYS A 1 133 ? -26.234 -2.541 -3.318 1 97.88 133 LYS A O 1
ATOM 1043 N N . THR A 1 134 ? -25.844 -4.336 -1.966 1 98.25 134 THR A N 1
ATOM 1044 C CA . THR A 1 134 ? -25.562 -3.387 -0.896 1 98.25 134 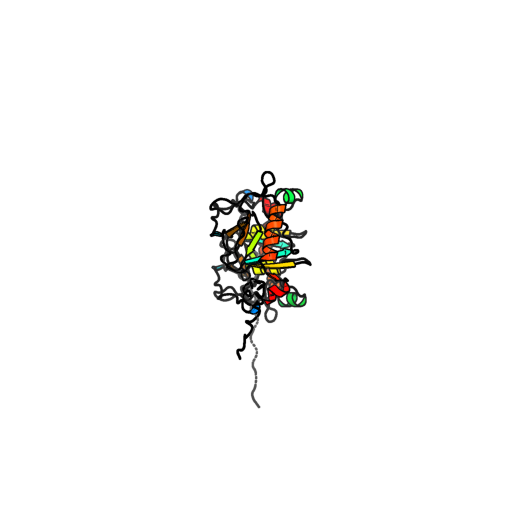THR A CA 1
ATOM 1045 C C . THR A 1 134 ? -24.109 -2.92 -0.959 1 98.25 134 THR A C 1
ATOM 1047 O O . THR A 1 134 ? -23.719 -2.016 -0.223 1 98.25 134 THR A O 1
ATOM 1050 N N . LEU A 1 135 ? -23.453 -3.434 -1.808 1 98.69 135 LEU A N 1
ATOM 1051 C CA . LEU A 1 135 ? -22.047 -3.107 -1.953 1 98.69 135 LEU A CA 1
ATOM 1052 C C . LEU A 1 135 ? -21.719 -2.682 -3.383 1 98.69 135 LEU A C 1
ATOM 1054 O O . LEU A 1 135 ? -22.562 -2.834 -4.281 1 98.69 135 LEU A O 1
ATOM 1058 N N . THR A 1 136 ? -20.609 -2.139 -3.561 1 98.69 136 THR A N 1
ATOM 1059 C CA . THR A 1 136 ? -20.078 -1.789 -4.871 1 98.69 136 THR A CA 1
ATOM 1060 C C . THR A 1 136 ? -18.562 -1.952 -4.906 1 98.69 136 THR A C 1
ATOM 1062 O O . THR A 1 136 ? -17.875 -1.715 -3.902 1 98.69 136 THR A O 1
ATOM 1065 N N . LEU A 1 137 ? -18.109 -2.318 -6.07 1 98.81 137 LEU A N 1
ATOM 1066 C CA . LEU A 1 137 ? -16.672 -2.486 -6.277 1 98.81 137 LEU A CA 1
ATOM 1067 C C . LEU A 1 137 ? -16.109 -1.355 -7.133 1 98.81 137 LEU A C 1
ATOM 1069 O O . LEU A 1 137 ? -16.594 -1.113 -8.242 1 98.81 137 LEU A O 1
ATOM 1073 N N . LEU A 1 138 ? -15.172 -0.712 -6.574 1 98.69 138 LEU A N 1
ATOM 1074 C CA . LEU A 1 138 ? -14.531 0.377 -7.301 1 98.69 138 LEU A CA 1
ATOM 1075 C C . LEU A 1 138 ? -13.078 0.043 -7.613 1 98.69 138 LEU A C 1
ATOM 1077 O O . LEU A 1 138 ? -12.359 -0.484 -6.758 1 98.69 138 LEU A O 1
ATOM 1081 N N . HIS A 1 139 ? -12.711 0.306 -8.875 1 98.44 139 HIS A N 1
ATOM 1082 C CA . HIS A 1 139 ? -11.297 0.335 -9.227 1 98.44 139 HIS A CA 1
ATOM 1083 C C . HIS A 1 139 ? -10.719 1.732 -9.055 1 98.44 139 HIS A C 1
ATOM 1085 O O . HIS A 1 139 ? -10.891 2.598 -9.914 1 98.44 139 HIS A O 1
ATOM 1091 N N . GLU A 1 140 ? -9.977 1.811 -8.008 1 96.25 140 GLU A N 1
ATOM 1092 C CA . GLU A 1 140 ? -9.648 3.158 -7.555 1 96.25 140 GLU A CA 1
ATOM 1093 C C . GLU A 1 140 ? -8.359 3.662 -8.195 1 96.25 140 GLU A C 1
ATOM 1095 O O . GLU A 1 140 ? -8.297 4.805 -8.664 1 96.25 140 GLU A O 1
ATOM 1100 N N . HIS A 1 141 ? -7.434 2.867 -8.156 1 92.5 141 HIS A N 1
ATOM 1101 C CA . HIS A 1 141 ? -6.152 3.25 -8.742 1 92.5 141 HIS A CA 1
ATOM 1102 C C . HIS A 1 141 ? -5.25 2.035 -8.93 1 92.5 141 HIS A C 1
ATOM 1104 O O . HIS A 1 141 ? -5.359 1.055 -8.195 1 92.5 141 HIS A O 1
ATOM 1110 N N . SER A 1 142 ? -4.383 2.105 -9.945 1 91.88 142 SER A N 1
ATOM 1111 C CA . SER A 1 142 ? -3.398 1.062 -10.219 1 91.88 142 SER A CA 1
ATOM 1112 C C . SER A 1 142 ? -4.031 -0.323 -10.156 1 91.88 142 SER A C 1
ATOM 1114 O O . SER A 1 142 ? -4.914 -0.642 -10.961 1 91.88 142 SER A O 1
ATOM 1116 N N . ASP A 1 143 ? -3.596 -1.102 -9.242 1 94 143 ASP A N 1
ATOM 1117 C CA . ASP A 1 143 ? -4.125 -2.453 -9.094 1 94 143 ASP A CA 1
ATOM 1118 C C . ASP A 1 143 ? -5.105 -2.535 -7.926 1 94 143 ASP A C 1
ATOM 1120 O O . ASP A 1 143 ? -5.52 -3.627 -7.531 1 94 143 ASP A O 1
ATOM 1124 N N . HIS A 1 144 ? -5.492 -1.339 -7.367 1 97.25 144 HIS A N 1
ATOM 1125 C CA . HIS A 1 144 ? -6.266 -1.306 -6.133 1 97.25 144 HIS A CA 1
ATOM 1126 C C . HIS A 1 144 ? -7.758 -1.174 -6.422 1 97.25 144 HIS A C 1
ATOM 1128 O O . HIS A 1 144 ? -8.188 -0.209 -7.055 1 97.25 144 HIS A O 1
ATOM 1134 N N . PHE A 1 145 ? -8.477 -2.182 -5.98 1 98.5 145 PHE A N 1
ATOM 1135 C CA . PHE A 1 145 ? -9.938 -2.154 -5.926 1 98.5 145 PHE A CA 1
ATOM 1136 C C . PHE A 1 145 ? -10.422 -2 -4.488 1 98.5 145 PHE A C 1
ATOM 1138 O O . PHE A 1 145 ? -9.688 -2.305 -3.545 1 98.5 145 PHE A O 1
ATOM 1145 N N . SER A 1 146 ? -11.555 -1.52 -4.336 1 98.62 146 SER A N 1
ATOM 1146 C CA . SER A 1 146 ? -12.164 -1.337 -3.02 1 98.62 146 SER A CA 1
ATOM 1147 C C . SER A 1 146 ? -13.625 -1.755 -3.023 1 98.62 146 SER A C 1
ATOM 1149 O O . SER A 1 146 ? -14.414 -1.278 -3.846 1 98.62 146 SER A O 1
ATOM 1151 N N . LEU A 1 147 ? -13.938 -2.693 -2.242 1 98.88 147 LEU A N 1
ATOM 1152 C CA . LEU A 1 147 ? -15.328 -3.039 -1.985 1 98.88 147 LEU A CA 1
ATOM 1153 C C . LEU A 1 147 ? -15.93 -2.125 -0.921 1 98.88 147 LEU A C 1
ATOM 1155 O O . LEU A 1 147 ? -15.422 -2.057 0.2 1 98.88 147 LEU A O 1
ATOM 1159 N N . GLN A 1 148 ? -17 -1.482 -1.276 1 98.69 148 GLN A N 1
ATOM 1160 C CA . GLN A 1 148 ? -17.562 -0.416 -0.449 1 98.69 148 GLN A CA 1
ATOM 1161 C C . GLN A 1 148 ? -19.078 -0.497 -0.395 1 98.69 148 GLN A C 1
ATOM 1163 O O . GLN A 1 148 ? -19.688 -1.26 -1.144 1 98.69 148 GLN A O 1
ATOM 1168 N N . CYS A 1 149 ? -19.609 0.375 0.546 1 98.62 149 CYS A N 1
ATOM 1169 C CA . CYS A 1 149 ? -21.062 0.425 0.633 1 98.62 149 CYS A CA 1
ATOM 1170 C C . CYS A 1 149 ? -21.656 1.126 -0.583 1 98.62 149 CYS A C 1
ATOM 1172 O O . CYS A 1 149 ? -21.094 2.096 -1.087 1 98.62 149 CYS A O 1
ATOM 1174 N N . ALA A 1 150 ? -22.688 0.582 -1.055 1 98.19 150 ALA A N 1
ATOM 1175 C CA . ALA A 1 150 ? -23.438 1.205 -2.145 1 98.19 150 ALA A CA 1
ATOM 1176 C C . ALA A 1 150 ? -24.531 2.121 -1.605 1 98.19 150 ALA A C 1
ATOM 1178 O O . ALA A 1 150 ? -25.141 2.881 -2.361 1 98.19 150 ALA A O 1
ATOM 1179 N N . GLN A 1 151 ? -24.781 2.051 -0.36 1 97.69 151 GLN A N 1
ATOM 1180 C CA . GLN A 1 151 ? -25.719 2.898 0.38 1 97.69 151 GLN A CA 1
ATOM 1181 C C . GLN A 1 151 ? -25.172 3.221 1.771 1 97.69 151 GLN A C 1
ATOM 1183 O O . GLN A 1 151 ? -24.359 2.477 2.312 1 97.69 151 GLN A O 1
ATOM 1188 N N . PRO A 1 152 ? -25.594 4.223 2.252 1 98 152 PRO A N 1
ATOM 1189 C CA . PRO A 1 152 ? -25.125 4.543 3.602 1 98 152 PRO A CA 1
ATOM 1190 C C . PRO A 1 152 ? -25.406 3.428 4.605 1 98 152 PRO A C 1
ATOM 1192 O O . PRO A 1 152 ? -26.484 2.846 4.598 1 98 152 PRO A O 1
ATOM 1195 N N . MET A 1 153 ? -24.484 3.24 5.504 1 98.06 153 MET A N 1
ATOM 1196 C CA . MET A 1 153 ? -24.672 2.262 6.57 1 98.06 153 MET A CA 1
ATOM 1197 C C . MET A 1 153 ? -23.641 2.465 7.68 1 98.06 153 MET A C 1
ATOM 1199 O O . MET A 1 153 ? -22.656 3.184 7.492 1 98.06 153 MET A O 1
ATOM 1203 N N . SER A 1 154 ? -23.969 1.779 8.75 1 98.19 154 SER A N 1
ATOM 1204 C CA . SER A 1 154 ? -23.016 1.88 9.852 1 98.19 154 SER A CA 1
ATOM 1205 C C . SER A 1 154 ? -21.766 1.035 9.594 1 98.19 154 SER A C 1
ATOM 1207 O O . SER A 1 154 ? -21.812 0.101 8.789 1 98.19 154 SER A O 1
ATOM 1209 N N . LEU A 1 155 ? -20.797 1.371 10.289 1 98.06 155 LEU A N 1
ATOM 1210 C CA . LEU A 1 155 ? -19.547 0.631 10.109 1 98.06 155 LEU A CA 1
ATOM 1211 C C . LEU A 1 155 ? -19.719 -0.829 10.516 1 98.06 155 LEU A C 1
ATOM 1213 O O . LEU A 1 155 ? -19.297 -1.732 9.797 1 98.06 155 LEU A O 1
ATOM 1217 N N . PRO A 1 156 ? -20.328 -1.171 11.664 1 98.19 156 PRO A N 1
ATOM 1218 C CA . PRO A 1 156 ? -20.547 -2.584 11.984 1 98.19 156 PRO A CA 1
ATOM 1219 C C . PRO A 1 156 ? -21.359 -3.311 10.922 1 98.19 156 PRO A C 1
ATOM 1221 O O . PRO A 1 156 ? -21.094 -4.477 10.617 1 98.19 156 PRO A O 1
ATOM 1224 N N . GLU A 1 157 ? -22.297 -2.609 10.383 1 98.44 157 GLU A N 1
ATOM 1225 C CA . GLU A 1 157 ? -23.094 -3.211 9.312 1 98.44 157 GLU A CA 1
ATOM 1226 C C . GLU A 1 157 ? -22.234 -3.486 8.086 1 98.44 157 GLU A C 1
ATOM 1228 O O . GLU A 1 157 ? -22.344 -4.551 7.473 1 98.44 157 GLU A O 1
ATOM 1233 N N . LEU A 1 158 ? -21.5 -2.584 7.777 1 98.75 158 LEU A N 1
ATOM 1234 C CA . LEU A 1 158 ? -20.625 -2.768 6.625 1 98.75 158 LEU A CA 1
ATOM 1235 C C . LEU A 1 158 ? -19.656 -3.916 6.859 1 98.75 158 LEU A C 1
ATOM 1237 O O . LEU A 1 158 ? -19.469 -4.762 5.98 1 98.75 158 LEU A O 1
ATOM 1241 N N . ASN A 1 159 ? -19.062 -3.934 7.969 1 98.69 159 ASN A N 1
ATOM 1242 C CA . ASN A 1 159 ? -18.172 -5.035 8.312 1 98.69 159 ASN A CA 1
ATOM 1243 C C . ASN A 1 159 ? -18.875 -6.383 8.195 1 98.69 159 ASN A C 1
ATOM 1245 O O . ASN A 1 159 ? -18.312 -7.336 7.648 1 98.69 159 ASN A O 1
ATOM 1249 N N . LYS A 1 160 ? -20.016 -6.406 8.727 1 98.62 160 LYS A N 1
ATOM 1250 C CA . LYS A 1 160 ? -20.797 -7.641 8.656 1 98.62 160 LYS A CA 1
ATOM 1251 C C . LYS A 1 160 ? -21.094 -8.023 7.207 1 98.62 160 LYS A C 1
ATOM 1253 O O . LYS A 1 160 ? -20.953 -9.188 6.82 1 98.62 160 LYS A O 1
ATOM 1258 N N . GLU A 1 161 ? -21.484 -7.047 6.434 1 98.5 161 GLU A N 1
ATOM 1259 C CA . GLU A 1 161 ? -21.859 -7.305 5.043 1 98.5 161 GLU A CA 1
ATOM 1260 C C . GLU A 1 161 ? -20.656 -7.809 4.242 1 98.5 161 GLU A C 1
ATOM 1262 O O . GLU A 1 161 ? -20.766 -8.781 3.494 1 98.5 161 GLU A O 1
ATOM 1267 N N . ILE A 1 162 ? -19.641 -7.219 4.43 1 98.88 162 ILE A N 1
ATOM 1268 C CA . ILE A 1 162 ? -18.469 -7.633 3.67 1 98.88 162 ILE A CA 1
ATOM 1269 C C . ILE A 1 162 ? -17.984 -8.992 4.168 1 98.88 162 ILE A C 1
ATOM 1271 O O . ILE A 1 162 ? -17.594 -9.852 3.371 1 98.88 162 ILE A O 1
ATOM 1275 N N . THR A 1 163 ? -18 -9.195 5.43 1 98.81 163 THR A N 1
ATOM 1276 C CA . THR A 1 163 ? -17.609 -10.484 5.977 1 98.81 163 THR A CA 1
ATOM 1277 C C . THR A 1 163 ? -18.5 -11.602 5.414 1 98.81 163 THR A C 1
ATOM 1279 O O . THR A 1 163 ? -18 -12.625 4.961 1 98.81 163 THR A O 1
ATOM 1282 N N . ASP A 1 164 ? -19.797 -11.352 5.48 1 98.75 164 ASP A N 1
ATOM 1283 C CA . ASP A 1 164 ? -20.734 -12.352 4.977 1 98.75 164 ASP A CA 1
ATOM 1284 C C . ASP A 1 164 ? -20.469 -12.648 3.502 1 98.75 164 ASP A C 1
ATOM 1286 O O . ASP A 1 164 ? -20.516 -13.812 3.084 1 98.75 164 ASP A O 1
ATOM 1290 N N . PHE A 1 165 ? -20.234 -11.656 2.787 1 98.81 165 PHE A N 1
ATOM 1291 C CA . PHE A 1 165 ? -19.953 -11.828 1.365 1 98.81 165 PHE A CA 1
ATOM 1292 C C . PHE A 1 165 ? -18.688 -12.656 1.152 1 98.81 165 PHE A C 1
ATOM 1294 O O . PHE A 1 165 ? -18.688 -13.594 0.344 1 98.81 165 PHE A O 1
ATOM 1301 N N . LEU A 1 166 ? -17.75 -12.297 1.851 1 98.75 166 LEU A N 1
ATOM 1302 C CA . LEU A 1 166 ? -16.484 -13.016 1.681 1 98.75 166 LEU A CA 1
ATOM 1303 C C . LEU A 1 166 ? -16.641 -14.477 2.09 1 98.75 166 LEU A C 1
ATOM 1305 O O . LEU A 1 166 ? -16.188 -15.375 1.38 1 98.75 166 LEU A O 1
ATOM 1309 N N . VAL A 1 167 ? -17.219 -14.703 3.156 1 98.06 167 VAL A N 1
ATOM 1310 C CA . VAL A 1 167 ? -17.406 -16.062 3.66 1 98.06 167 VAL A CA 1
ATOM 1311 C C . VAL A 1 167 ? -18.203 -16.875 2.656 1 98.06 167 VAL A C 1
ATOM 1313 O O . VAL A 1 167 ? -17.922 -18.062 2.443 1 98.06 167 VAL A O 1
ATOM 1316 N N . LYS A 1 168 ? -19.125 -16.203 2.059 1 97.94 168 LYS A N 1
ATOM 1317 C CA . LYS A 1 168 ? -20.047 -16.906 1.162 1 97.94 168 LYS A CA 1
ATOM 1318 C C . LYS A 1 168 ? -19.438 -17.078 -0.224 1 97.94 168 LYS A C 1
ATOM 1320 O O . LYS A 1 168 ? -19.609 -18.125 -0.865 1 97.94 168 LYS A O 1
ATOM 1325 N N . SER A 1 169 ? -18.703 -16.156 -0.627 1 98.38 169 SER A N 1
ATOM 1326 C CA . SER A 1 169 ? -18.453 -16.078 -2.062 1 98.38 169 SER A CA 1
ATOM 1327 C C . SER A 1 169 ? -16.969 -16.219 -2.377 1 98.38 169 SER A C 1
ATOM 1329 O O . SER A 1 169 ? -16.578 -16.406 -3.535 1 98.38 169 SER A O 1
ATOM 1331 N N . ALA A 1 170 ? -16.188 -16.172 -1.378 1 98.44 170 ALA A N 1
ATOM 1332 C CA . ALA A 1 170 ? -14.742 -16.234 -1.596 1 98.44 170 ALA A CA 1
ATOM 1333 C C . ALA A 1 170 ? -14.156 -17.516 -1.01 1 98.44 170 ALA A C 1
ATOM 1335 O O . ALA A 1 170 ? -14.758 -18.141 -0.137 1 98.44 170 ALA A O 1
ATOM 1336 N N . ARG A 1 171 ? -13.031 -17.906 -1.581 1 98 171 ARG A N 1
ATOM 1337 C CA . ARG A 1 171 ? -12.211 -18.906 -0.918 1 98 171 ARG A CA 1
ATOM 1338 C C . ARG A 1 171 ? -11.297 -18.281 0.124 1 98 171 ARG A C 1
ATOM 1340 O O . ARG A 1 171 ? -10.719 -17.219 -0.115 1 98 171 ARG A O 1
ATOM 1347 N N . ALA A 1 172 ? -11.266 -18.938 1.223 1 98.12 172 ALA A N 1
ATOM 1348 C CA . ALA A 1 172 ? -10.328 -18.547 2.27 1 98.12 172 ALA A CA 1
ATOM 1349 C C . ALA A 1 172 ? -9.125 -19.484 2.312 1 98.12 172 ALA A C 1
ATOM 1351 O O . ALA A 1 172 ? -9.273 -20.688 2.523 1 98.12 172 ALA A O 1
ATOM 1352 N N . ILE A 1 173 ? -8.078 -18.906 2.191 1 97.25 173 ILE A N 1
ATOM 1353 C CA . ILE A 1 173 ? -6.883 -19.75 2.223 1 97.25 173 ILE A CA 1
ATOM 1354 C C . ILE A 1 173 ? -5.832 -19.109 3.131 1 97.25 173 ILE A C 1
ATOM 1356 O O . ILE A 1 173 ? -5.938 -17.922 3.479 1 97.25 173 ILE A O 1
ATOM 1360 N N . THR A 1 174 ? -4.895 -19.953 3.568 1 95.25 174 THR A N 1
ATOM 1361 C CA . THR A 1 174 ? -3.818 -19.453 4.414 1 95.25 174 THR A CA 1
ATOM 1362 C C . THR A 1 174 ? -2.781 -18.703 3.578 1 95.25 174 THR A C 1
ATOM 1364 O O . THR A 1 174 ? -2.777 -18.812 2.35 1 95.25 174 THR A O 1
ATOM 1367 N N . LYS A 1 175 ? -1.986 -17.984 4.27 1 94.38 175 LYS A N 1
ATOM 1368 C CA . LYS A 1 175 ? -0.887 -17.281 3.611 1 94.38 175 LYS A CA 1
ATOM 1369 C C . LYS A 1 175 ? 0.035 -18.25 2.889 1 94.38 175 LYS A C 1
ATOM 1371 O O . LYS A 1 175 ? 0.504 -17.969 1.784 1 94.38 175 LYS A O 1
ATOM 1376 N N . GLU A 1 176 ? 0.332 -19.406 3.412 1 91.12 176 GLU A N 1
ATOM 1377 C CA . GLU A 1 176 ? 1.168 -20.438 2.797 1 91.12 176 GLU A CA 1
ATOM 1378 C C . GLU A 1 176 ? 0.513 -21 1.54 1 91.12 176 GLU A C 1
ATOM 1380 O O . GLU A 1 176 ? 1.174 -21.172 0.515 1 91.12 176 GLU A O 1
ATOM 1385 N N . GLU A 1 177 ? -0.709 -21.203 1.677 1 94 177 GLU A N 1
ATOM 1386 C CA . GLU A 1 177 ? -1.442 -21.672 0.509 1 94 177 GLU A CA 1
ATOM 1387 C C . GLU A 1 177 ? -1.435 -20.641 -0.61 1 94 177 GLU A C 1
ATOM 1389 O O . GLU A 1 177 ? -1.338 -20.984 -1.788 1 94 177 GLU A O 1
ATOM 1394 N N . PHE A 1 178 ? -1.636 -19.516 -0.231 1 95 178 PHE A N 1
ATOM 1395 C CA . PHE A 1 178 ? -1.573 -18.453 -1.228 1 95 178 PHE A CA 1
ATOM 1396 C C . PHE A 1 178 ? -0.226 -18.469 -1.939 1 95 178 PHE A C 1
ATOM 1398 O O . PHE A 1 178 ? -0.165 -18.359 -3.166 1 95 178 PHE A O 1
ATOM 1405 N N . GLY A 1 179 ? 0.83 -18.562 -1.219 1 90.81 179 GLY A N 1
ATOM 1406 C CA . GLY A 1 179 ? 2.156 -18.656 -1.807 1 90.81 179 GLY A CA 1
ATOM 1407 C C . GLY A 1 179 ? 2.299 -19.797 -2.793 1 90.81 179 GLY A C 1
ATOM 1408 O O . GLY A 1 179 ? 3.016 -19.672 -3.789 1 90.81 179 GLY A O 1
ATOM 1409 N N . GLU A 1 180 ? 1.673 -20.812 -2.523 1 89.94 180 GLU A N 1
ATOM 1410 C CA . GLU A 1 180 ? 1.726 -21.984 -3.395 1 89.94 180 GLU A CA 1
ATOM 1411 C C . GLU A 1 180 ? 0.858 -21.797 -4.633 1 89.94 180 GLU A C 1
ATOM 1413 O O . GLU A 1 180 ? 1.278 -22.109 -5.75 1 89.94 180 GLU A O 1
ATOM 1418 N N . GLU A 1 181 ? -0.301 -21.234 -4.441 1 92.31 181 GLU A N 1
ATOM 1419 C CA . GLU A 1 181 ? -1.261 -21.109 -5.535 1 92.31 181 GLU A CA 1
ATOM 1420 C C . GLU A 1 181 ? -0.934 -19.922 -6.422 1 92.31 181 GLU A C 1
ATOM 1422 O O . GLU A 1 181 ? -1.233 -19.922 -7.617 1 92.31 181 GLU A O 1
ATOM 1427 N N . TYR A 1 182 ? -0.419 -18.969 -5.773 1 91.88 182 TYR A N 1
ATOM 1428 C CA . TYR A 1 182 ? -0.077 -17.75 -6.496 1 91.88 182 TYR A CA 1
ATOM 1429 C C . TYR A 1 182 ? 1.386 -17.391 -6.277 1 91.88 182 TYR A C 1
ATOM 1431 O O . TYR A 1 182 ? 1.689 -16.406 -5.594 1 91.88 182 TYR A O 1
ATOM 1439 N N . PRO A 1 183 ? 2.123 -18.156 -6.895 1 84.94 183 PRO A N 1
ATOM 1440 C CA . PRO A 1 183 ? 3.549 -17.891 -6.695 1 84.94 183 PRO A CA 1
ATOM 1441 C C . PRO A 1 183 ? 3.977 -16.531 -7.242 1 84.94 183 PRO A C 1
ATOM 1443 O O . PRO A 1 183 ? 3.387 -16.031 -8.211 1 84.94 183 PRO A O 1
ATOM 1446 N N . TYR A 1 184 ? 4.941 -15.945 -6.43 1 80.62 184 TYR A N 1
ATOM 1447 C CA . TYR A 1 184 ? 5.484 -14.672 -6.895 1 80.62 184 TYR A CA 1
ATOM 1448 C C . TYR A 1 184 ? 6.461 -14.883 -8.047 1 80.62 184 TYR A C 1
ATOM 1450 O O . TYR A 1 184 ? 7.676 -14.875 -7.844 1 80.62 184 TYR A O 1
ATOM 1458 N N . GLU A 1 185 ? 5.84 -15.492 -9.117 1 66.19 185 GLU A N 1
ATOM 1459 C CA . GLU A 1 185 ? 6.691 -15.781 -10.266 1 66.19 185 GLU A CA 1
ATOM 1460 C C . GLU A 1 185 ? 6.578 -14.695 -11.328 1 66.19 185 GLU A C 1
ATOM 1462 O O . GLU A 1 185 ? 5.473 -14.344 -11.742 1 66.19 185 GLU A O 1
ATOM 1467 N N . ILE A 1 186 ? 7.188 -13.609 -11.047 1 52.16 186 ILE A N 1
ATOM 1468 C CA . ILE A 1 186 ? 7.105 -12.609 -12.109 1 52.16 186 ILE A CA 1
ATOM 1469 C C . ILE A 1 186 ? 7.941 -13.055 -13.305 1 52.16 186 ILE A C 1
ATOM 1471 O O . ILE A 1 186 ? 8.984 -13.688 -13.141 1 52.16 186 ILE A O 1
ATOM 1475 N N . MET B 1 1 ? -58.094 -63.125 -19.281 1 27.52 1 MET B N 1
ATOM 1476 C CA . MET B 1 1 ? -57.656 -63.156 -17.891 1 27.52 1 MET B CA 1
ATOM 1477 C C . MET B 1 1 ? -56.781 -61.969 -17.594 1 27.52 1 MET B C 1
ATOM 1479 O O . MET B 1 1 ? -55.531 -62.062 -17.719 1 27.52 1 MET B O 1
ATOM 1483 N N . ILE B 1 2 ? -57.125 -61.094 -17.172 1 37.88 2 ILE B N 1
ATOM 1484 C CA . ILE B 1 2 ? -56.344 -59.969 -17.734 1 37.88 2 ILE B CA 1
ATOM 1485 C C . ILE B 1 2 ? -55.906 -59.031 -16.609 1 37.88 2 ILE B C 1
ATOM 1487 O O . ILE B 1 2 ? -56.719 -58.562 -15.812 1 37.88 2 ILE B O 1
ATOM 1491 N N . SER B 1 3 ? -54.219 -58.75 -17.141 1 39.47 3 SER B N 1
ATOM 1492 C CA . SER B 1 3 ? -53.219 -58.625 -16.109 1 39.47 3 SER B CA 1
ATOM 1493 C C . SER B 1 3 ? -53.062 -57.156 -15.688 1 39.47 3 SER B C 1
ATOM 1495 O O . SER B 1 3 ? -52.906 -56.281 -16.531 1 39.47 3 SER B O 1
ATOM 1497 N N . LEU B 1 4 ? -53.688 -56.562 -14.523 1 35.59 4 LEU B N 1
ATOM 1498 C CA . LEU B 1 4 ? -53.594 -55.125 -14.328 1 35.59 4 LEU B CA 1
ATOM 1499 C C . LEU B 1 4 ? -52.25 -54.719 -13.758 1 35.59 4 LEU B C 1
ATOM 1501 O O . LEU B 1 4 ? -51.906 -55.094 -12.633 1 35.59 4 LEU B O 1
ATOM 1505 N N . ILE B 1 5 ? -50.938 -54.406 -14.539 1 49.66 5 ILE B N 1
ATOM 1506 C CA . ILE B 1 5 ? -49.562 -53.969 -14.414 1 49.66 5 ILE B CA 1
ATOM 1507 C C . ILE B 1 5 ? -49.469 -52.844 -13.398 1 49.66 5 ILE B C 1
ATOM 1509 O O . ILE B 1 5 ? -50.094 -51.781 -13.578 1 49.66 5 ILE B O 1
ATOM 1513 N N . PRO B 1 6 ? -49.281 -52.906 -12.602 1 30.09 6 PRO B N 1
ATOM 1514 C CA . PRO B 1 6 ? -49.5 -51.844 -11.633 1 30.09 6 PRO B CA 1
ATOM 1515 C C . PRO B 1 6 ? -48.531 -50.688 -11.836 1 30.09 6 PRO B C 1
ATOM 1517 O O . PRO B 1 6 ? -47.375 -50.875 -12.242 1 30.09 6 PRO B O 1
ATOM 1520 N N . ARG B 1 7 ? -48.781 -49.719 -12.109 1 37.12 7 ARG B N 1
ATOM 1521 C CA . ARG B 1 7 ? -48.062 -48.562 -12.617 1 37.12 7 ARG B CA 1
ATOM 1522 C C . ARG B 1 7 ? -47.094 -48.031 -11.57 1 37.12 7 ARG B C 1
ATOM 1524 O O . ARG B 1 7 ? -47.438 -47.938 -10.391 1 37.12 7 ARG B O 1
ATOM 1531 N N . PRO B 1 8 ? -45.812 -47.531 -11.555 1 48.69 8 PRO B N 1
ATOM 1532 C CA . PRO B 1 8 ? -44.562 -47.406 -10.82 1 48.69 8 PRO B CA 1
ATOM 1533 C C . PRO B 1 8 ? -44.531 -46.188 -9.898 1 48.69 8 PRO B C 1
ATOM 1535 O O . PRO B 1 8 ? -45.188 -45.156 -10.195 1 48.69 8 PRO B O 1
ATOM 1538 N N . SER B 1 9 ? -44.281 -46.125 -8.852 1 32.84 9 SER B N 1
ATOM 1539 C CA . SER B 1 9 ? -44.344 -45.094 -7.82 1 32.84 9 SER B CA 1
ATOM 1540 C C . SER B 1 9 ? -43.406 -43.938 -8.109 1 32.84 9 SER B C 1
ATOM 1542 O O . SER B 1 9 ? -42.219 -44.156 -8.383 1 32.84 9 SER B O 1
ATOM 1544 N N . CYS B 1 10 ? -43.781 -42.719 -8.609 1 22.19 10 CYS B N 1
ATOM 1545 C CA . CYS B 1 10 ? -42.719 -41.844 -9.078 1 22.19 10 CYS B CA 1
ATOM 1546 C C . CYS B 1 10 ? -42.062 -41.125 -7.906 1 22.19 10 CYS B C 1
ATOM 1548 O O . CYS B 1 10 ? -42.688 -40.344 -7.203 1 22.19 10 CYS B O 1
ATOM 1550 N N . SER B 1 11 ? -41.281 -41.781 -7.094 1 30.17 11 SER B N 1
ATOM 1551 C CA . SER B 1 11 ? -40.688 -41.094 -5.945 1 30.17 11 SER B CA 1
ATOM 1552 C C . SER B 1 11 ? -40.062 -39.75 -6.348 1 30.17 11 SER B C 1
ATOM 1554 O O . SER B 1 11 ? -39.188 -39.719 -7.199 1 30.17 11 SER B O 1
ATOM 1556 N N . ILE B 1 12 ? -40.75 -38.812 -6.598 1 29.48 12 ILE B N 1
ATOM 1557 C CA . ILE B 1 12 ? -40.281 -37.5 -7.039 1 29.48 12 ILE B CA 1
ATOM 1558 C C . ILE B 1 12 ? -39.062 -37.094 -6.215 1 29.48 12 ILE B C 1
ATOM 1560 O O . ILE B 1 12 ? -39.156 -36.875 -5.004 1 29.48 12 ILE B O 1
ATOM 1564 N N . ALA B 1 13 ? -37.844 -37.75 -6.148 1 29.89 13 ALA B N 1
ATOM 1565 C CA . ALA B 1 13 ? -36.688 -37.312 -5.363 1 29.89 13 ALA B CA 1
ATOM 1566 C C . ALA B 1 13 ? -36.594 -35.781 -5.305 1 29.89 13 ALA B C 1
ATOM 1568 O O . ALA B 1 13 ? -36.75 -35.094 -6.32 1 29.89 13 ALA B O 1
ATOM 1569 N N . ARG B 1 14 ? -36.656 -35.188 -4.449 1 27.64 14 ARG B N 1
ATOM 1570 C CA . ARG B 1 14 ? -36.438 -33.812 -4.027 1 27.64 14 ARG B CA 1
ATOM 1571 C C . ARG B 1 14 ? -35.062 -33.312 -4.477 1 27.64 14 ARG B C 1
ATOM 1573 O O . ARG B 1 14 ? -34.031 -33.719 -3.922 1 27.64 14 ARG B O 1
ATOM 1580 N N . CYS B 1 15 ? -34.688 -33.188 -5.492 1 24.52 15 CYS B N 1
ATOM 1581 C CA . CYS B 1 15 ? -33.312 -32.781 -5.859 1 24.52 15 CYS B CA 1
ATOM 1582 C C . CYS B 1 15 ? -32.844 -31.578 -5.039 1 24.52 15 CYS B C 1
ATOM 1584 O O . CYS B 1 15 ? -33.469 -30.516 -5.117 1 24.52 15 CYS B O 1
ATOM 1586 N N . LYS B 1 16 ? -32.188 -31.766 -4.113 1 28.52 16 LYS B N 1
ATOM 1587 C CA . LYS B 1 16 ? -31.406 -30.766 -3.398 1 28.52 16 LYS B CA 1
ATOM 1588 C C . LYS B 1 16 ? -30.578 -29.922 -4.363 1 28.52 16 LYS B C 1
ATOM 1590 O O . LYS B 1 16 ? -29.641 -30.438 -4.992 1 28.52 16 LYS B O 1
ATOM 1595 N N . ARG B 1 17 ? -30.984 -28.953 -5.223 1 26.64 17 ARG B N 1
ATOM 1596 C CA . ARG B 1 17 ? -30.203 -28.109 -6.117 1 26.64 17 ARG B CA 1
ATOM 1597 C C . ARG B 1 17 ? -28.953 -27.562 -5.418 1 26.64 17 ARG B C 1
ATOM 1599 O O . ARG B 1 17 ? -29.031 -26.594 -4.668 1 26.64 17 ARG B O 1
ATOM 1606 N N . TYR B 1 18 ? -27.906 -28.219 -4.992 1 30.5 18 TYR B N 1
ATOM 1607 C CA . TYR B 1 18 ? -26.609 -27.672 -4.59 1 30.5 18 TYR B CA 1
ATOM 1608 C C . TYR B 1 18 ? -26.016 -26.828 -5.703 1 30.5 18 TYR B C 1
ATOM 1610 O O . TYR B 1 18 ? -25.75 -27.312 -6.801 1 30.5 18 TYR B O 1
ATOM 1618 N N . TYR B 1 19 ? -26.188 -25.5 -5.758 1 29.58 19 TYR B N 1
ATOM 1619 C CA . TYR B 1 19 ? -25.406 -24.703 -6.691 1 29.58 19 TYR B CA 1
ATOM 1620 C C . TYR B 1 19 ? -23.938 -25.078 -6.625 1 29.58 19 TYR B C 1
ATOM 1622 O O . TYR B 1 19 ? -23.312 -24.984 -5.562 1 29.58 19 TYR B O 1
ATOM 1630 N N . THR B 1 20 ? -23.328 -25.797 -7.375 1 33.19 20 THR B N 1
ATOM 1631 C CA . THR B 1 20 ? -21.922 -26.078 -7.621 1 33.19 20 THR B CA 1
ATOM 1632 C C . THR B 1 20 ? -21.156 -24.781 -7.91 1 33.19 20 THR B C 1
ATOM 1634 O O . THR B 1 20 ? -21.375 -24.141 -8.938 1 33.19 20 THR B O 1
ATOM 1637 N N . THR B 1 21 ? -20.719 -23.953 -6.93 1 35.44 21 THR B N 1
ATOM 1638 C CA . THR B 1 21 ? -19.719 -22.922 -7.172 1 35.44 21 THR B CA 1
ATOM 1639 C C . THR B 1 21 ? -18.688 -23.406 -8.195 1 35.44 21 THR B C 1
ATOM 1641 O O . THR B 1 21 ? -18.125 -24.5 -8.055 1 35.44 21 THR B O 1
ATOM 1644 N N . PRO B 1 22 ? -18.797 -22.891 -9.375 1 38.25 22 PRO B N 1
ATOM 1645 C CA . PRO B 1 22 ? -17.781 -23.406 -10.305 1 38.25 22 PRO B CA 1
ATOM 1646 C C . PRO B 1 22 ? -16.406 -23.562 -9.656 1 38.25 22 PRO B C 1
ATOM 1648 O O . PRO B 1 22 ? -16.078 -22.828 -8.727 1 38.25 22 PRO B O 1
ATOM 1651 N N . PRO B 1 23 ? -15.875 -24.688 -9.664 1 38.53 23 PRO B N 1
ATOM 1652 C CA . PRO B 1 23 ? -14.539 -24.906 -9.109 1 38.53 23 PRO B CA 1
ATOM 1653 C C . PRO B 1 23 ? -13.547 -23.812 -9.508 1 38.53 23 PRO B C 1
ATOM 1655 O O . PRO B 1 23 ? -13.43 -23.484 -10.695 1 38.53 23 PRO B O 1
ATOM 1658 N N . GLY B 1 24 ? -13.539 -22.641 -8.703 1 41.44 24 GLY B N 1
ATOM 1659 C CA . GLY B 1 24 ? -12.422 -21.75 -8.984 1 41.44 24 GLY B CA 1
ATOM 1660 C C . GLY B 1 24 ? -11.258 -22.453 -9.656 1 41.44 24 GLY B C 1
ATOM 1661 O O . GLY B 1 24 ? -11.156 -23.688 -9.617 1 41.44 24 GLY B O 1
ATOM 1662 N N . ARG B 1 25 ? -10.773 -21.859 -10.711 1 46.62 25 ARG B N 1
ATOM 1663 C CA . ARG B 1 25 ? -9.609 -22.453 -11.352 1 46.62 25 ARG B CA 1
ATOM 1664 C C . ARG B 1 25 ? -8.656 -23.062 -10.328 1 46.62 25 ARG B C 1
ATOM 1666 O O . ARG B 1 25 ? -8.398 -22.453 -9.281 1 46.62 25 ARG B O 1
ATOM 1673 N N . PRO B 1 26 ? -8.375 -24.312 -10.445 1 44.19 26 PRO B N 1
ATOM 1674 C CA . PRO B 1 26 ? -7.473 -24.922 -9.469 1 44.19 26 PRO B CA 1
ATOM 1675 C C . PRO B 1 26 ? -6.285 -24.031 -9.117 1 44.19 26 PRO B C 1
ATOM 1677 O O . PRO B 1 26 ? -5.801 -23.281 -9.969 1 44.19 26 PRO B O 1
ATOM 1680 N N . ALA B 1 27 ? -6 -23.797 -7.914 1 43.88 27 ALA B N 1
ATOM 1681 C CA . ALA B 1 27 ? -4.902 -23.031 -7.332 1 43.88 27 ALA B CA 1
ATOM 1682 C C . ALA B 1 27 ? -3.686 -23.031 -8.25 1 43.88 27 ALA B C 1
ATOM 1684 O O . ALA B 1 27 ? -3.08 -21.969 -8.484 1 43.88 27 ALA B O 1
ATOM 1685 N N . GLY B 1 28 ? -3.256 -24.156 -8.672 1 44.31 28 GLY B N 1
ATOM 1686 C CA . GLY B 1 28 ? -1.972 -24.359 -9.32 1 44.31 28 GLY B CA 1
ATOM 1687 C C . GLY B 1 28 ? -1.918 -23.797 -10.734 1 44.31 28 GLY B C 1
ATOM 1688 O O . GLY B 1 28 ? -0.865 -23.812 -11.375 1 44.31 28 GLY B O 1
ATOM 1689 N N . THR B 1 29 ? -2.975 -23.562 -11.234 1 50.03 29 THR B N 1
ATOM 1690 C CA . THR B 1 29 ? -2.902 -23.281 -12.664 1 50.03 29 THR B CA 1
ATOM 1691 C C . THR B 1 29 ? -2.85 -21.781 -12.914 1 50.03 29 THR B C 1
ATOM 1693 O O . THR B 1 29 ? -2.816 -21.328 -14.062 1 50.03 29 THR B O 1
ATOM 1696 N N . ARG B 1 30 ? -2.854 -21.203 -11.836 1 57.78 30 ARG B N 1
ATOM 1697 C CA . ARG B 1 30 ? -2.922 -19.766 -12.094 1 57.78 30 ARG B CA 1
ATOM 1698 C C . ARG B 1 30 ? -1.53 -19.188 -12.297 1 57.78 30 ARG B C 1
ATOM 1700 O O . ARG B 1 30 ? -0.641 -19.375 -11.469 1 57.78 30 ARG B O 1
ATOM 1707 N N . LYS B 1 31 ? -1.163 -19.047 -13.562 1 59.06 31 LYS B N 1
ATOM 1708 C CA . LYS B 1 31 ? 0.177 -18.547 -13.859 1 59.06 31 LYS B CA 1
ATOM 1709 C C . LYS B 1 31 ? 0.175 -17.031 -14.016 1 59.06 31 LYS B C 1
ATOM 1711 O O . LYS B 1 31 ? -0.819 -16.453 -14.453 1 59.06 31 LYS B O 1
ATOM 1716 N N . ALA B 1 32 ? 1.195 -16.594 -13.359 1 61.09 32 ALA B N 1
ATOM 1717 C CA . ALA B 1 32 ? 1.481 -15.18 -13.609 1 61.09 32 ALA B CA 1
ATOM 1718 C C . ALA B 1 32 ? 1.555 -14.891 -15.102 1 61.09 32 ALA B C 1
ATOM 1720 O O . ALA B 1 32 ? 1.97 -15.75 -15.891 1 61.09 32 ALA B O 1
ATOM 1721 N N . GLY B 1 33 ? 0.617 -13.977 -15.508 1 60.94 33 GLY B N 1
ATOM 1722 C CA . GLY B 1 33 ? 0.631 -13.641 -16.922 1 60.94 33 GLY B CA 1
ATOM 1723 C C . GLY B 1 33 ? 2.031 -13.453 -17.469 1 60.94 33 GLY B C 1
ATOM 1724 O O . GLY B 1 33 ? 3.01 -13.875 -16.859 1 60.94 33 GLY B O 1
ATOM 1725 N N . SER B 1 34 ? 2.133 -13.023 -18.719 1 68.94 34 SER B N 1
ATOM 1726 C CA . SER B 1 34 ? 3.266 -12.648 -19.547 1 68.94 34 SER B CA 1
ATOM 1727 C C . SER B 1 34 ? 4.227 -11.734 -18.797 1 68.94 34 SER B C 1
ATOM 1729 O O . SER B 1 34 ? 3.832 -11.055 -17.859 1 68.94 34 SER B O 1
ATOM 1731 N N . PRO B 1 35 ? 5.359 -11.961 -19.125 1 81.75 35 PRO B N 1
ATOM 1732 C CA . PRO B 1 35 ? 6.352 -11.07 -18.516 1 81.75 35 PRO B CA 1
ATOM 1733 C C . PRO B 1 35 ? 5.914 -9.609 -18.531 1 81.75 35 PRO B C 1
ATOM 1735 O O . PRO B 1 35 ? 5.309 -9.148 -19.5 1 81.75 35 PRO B O 1
ATOM 1738 N N . ARG B 1 36 ? 6.117 -9.031 -17.5 1 87.38 36 ARG B N 1
ATOM 1739 C CA . ARG B 1 36 ? 5.773 -7.621 -17.359 1 87.38 36 ARG B CA 1
ATOM 1740 C C . ARG B 1 36 ? 6.957 -6.727 -17.719 1 87.38 36 ARG B C 1
ATOM 1742 O O . ARG B 1 36 ? 8.023 -6.828 -17.109 1 87.38 36 ARG B O 1
ATOM 1749 N N . PRO B 1 37 ? 6.789 -5.93 -18.719 1 92.38 37 PRO B N 1
ATOM 1750 C CA . PRO B 1 37 ? 7.906 -5.031 -19.031 1 92.38 37 PRO B CA 1
ATOM 1751 C C . PRO B 1 37 ? 8.141 -3.99 -17.938 1 92.38 37 PRO B C 1
ATOM 1753 O O . PRO B 1 37 ? 7.191 -3.533 -17.297 1 92.38 37 PRO B O 1
ATOM 1756 N N . LEU B 1 38 ? 9.359 -3.654 -17.812 1 95.31 38 LEU B N 1
ATOM 1757 C CA . LEU B 1 38 ? 9.695 -2.502 -16.984 1 95.31 38 LEU B CA 1
ATOM 1758 C C . LEU B 1 38 ? 9.102 -1.223 -17.547 1 95.31 38 LEU B C 1
ATOM 1760 O O . LEU B 1 38 ? 9.031 -1.059 -18.781 1 95.31 38 LEU B O 1
ATOM 1764 N N . LEU B 1 39 ? 8.805 -0.343 -16.719 1 96.5 39 LEU B N 1
ATOM 1765 C CA . LEU B 1 39 ? 8.25 0.936 -17.156 1 96.5 39 LEU B CA 1
ATOM 1766 C C . LEU B 1 39 ? 9.359 1.956 -17.391 1 96.5 39 LEU B C 1
ATOM 1768 O O . LEU B 1 39 ? 9.164 2.949 -18.094 1 96.5 39 LEU B O 1
ATOM 1772 N N . GLY B 1 40 ? 10.484 1.754 -16.734 1 97.81 40 GLY B N 1
ATOM 1773 C CA . GLY B 1 40 ? 11.625 2.641 -16.938 1 97.81 40 GLY B CA 1
ATOM 1774 C C . GLY B 1 40 ? 12.859 2.203 -16.188 1 97.81 40 GLY B C 1
ATOM 1775 O O . GLY B 1 40 ? 12.773 1.453 -15.203 1 97.81 40 GLY B O 1
ATOM 1776 N N . ARG B 1 41 ? 13.867 2.639 -16.688 1 98.12 41 ARG B N 1
ATOM 1777 C CA . ARG B 1 41 ? 15.195 2.514 -16.078 1 98.12 41 ARG B CA 1
ATOM 1778 C C . ARG B 1 41 ? 15.867 3.875 -15.953 1 98.12 41 ARG B C 1
ATOM 1780 O O . ARG B 1 41 ? 15.961 4.625 -16.938 1 98.12 41 ARG B O 1
ATOM 1787 N N . TYR B 1 42 ? 16.391 4.086 -14.812 1 98.44 42 TYR B N 1
ATOM 1788 C CA . TYR B 1 42 ? 16.984 5.391 -14.531 1 98.44 42 TYR B CA 1
ATOM 1789 C C . TYR B 1 42 ? 18.328 5.246 -13.836 1 98.44 42 TYR B C 1
ATOM 1791 O O . TYR B 1 42 ? 18.406 5.309 -12.609 1 98.44 42 TYR B O 1
ATOM 1799 N N . PRO B 1 43 ? 19.297 5.137 -14.625 1 98.12 43 PRO B N 1
ATOM 1800 C CA . PRO B 1 43 ? 20.625 4.945 -14.039 1 98.12 43 PRO B CA 1
ATOM 1801 C C . PRO B 1 43 ? 21.281 6.258 -13.602 1 98.12 43 PRO B C 1
ATOM 1803 O O . PRO B 1 43 ? 22.297 6.246 -12.906 1 98.12 43 PRO B O 1
ATOM 1806 N N . GLU B 1 44 ? 20.656 7.387 -13.859 1 98.56 44 GLU B N 1
ATOM 1807 C CA . GLU B 1 44 ? 21.406 8.625 -13.648 1 98.56 44 GLU B CA 1
ATOM 1808 C C . GLU B 1 44 ? 20.75 9.484 -12.57 1 98.56 44 GLU B C 1
ATOM 1810 O O . GLU B 1 44 ? 21.422 10.008 -11.688 1 98.56 44 GLU B O 1
ATOM 1815 N N . VAL B 1 45 ? 19.484 9.664 -12.766 1 98.62 45 VAL B N 1
ATOM 1816 C CA . VAL B 1 45 ? 18.828 10.578 -11.828 1 98.62 45 VAL B CA 1
ATOM 1817 C C . VAL B 1 45 ? 17.438 10.078 -11.492 1 98.62 45 VAL B C 1
ATOM 1819 O O . VAL B 1 45 ? 16.797 9.391 -12.297 1 98.62 45 VAL B O 1
ATOM 1822 N N . PHE B 1 46 ? 16.984 10.461 -10.297 1 98.75 46 PHE B N 1
ATOM 1823 C CA . PHE B 1 46 ? 15.602 10.18 -9.914 1 98.75 46 PHE B CA 1
ATOM 1824 C C . PHE B 1 46 ? 14.641 11.023 -10.742 1 98.75 46 PHE B C 1
ATOM 1826 O O . PHE B 1 46 ? 14.703 12.25 -10.719 1 98.75 46 PHE B O 1
ATOM 1833 N N . PRO B 1 47 ? 13.797 10.336 -11.516 1 98.5 47 PRO B N 1
ATOM 1834 C CA . PRO B 1 47 ? 12.914 11.062 -12.43 1 98.5 47 PRO B CA 1
ATOM 1835 C C . PRO B 1 47 ? 11.781 11.789 -11.703 1 98.5 47 PRO B C 1
ATOM 1837 O O . PRO B 1 47 ? 11.148 12.68 -12.273 1 98.5 47 PRO B O 1
ATOM 1840 N N . VAL B 1 48 ? 11.477 11.383 -10.477 1 97.88 48 VAL B N 1
ATOM 1841 C CA . VAL B 1 48 ? 10.445 11.953 -9.609 1 97.88 48 VAL B CA 1
ATOM 1842 C C . VAL B 1 48 ? 10.883 11.828 -8.148 1 97.88 48 VAL B C 1
ATOM 1844 O O . VAL B 1 48 ? 11.859 11.156 -7.84 1 97.88 48 VAL B O 1
ATOM 1847 N N . GLU B 1 49 ? 10.195 12.609 -7.328 1 97.88 49 GLU B N 1
ATOM 1848 C CA . GLU B 1 49 ? 10.398 12.406 -5.895 1 97.88 49 GLU B CA 1
ATOM 1849 C C . GLU B 1 49 ? 9.891 11.039 -5.453 1 97.88 49 GLU B C 1
ATOM 1851 O O . GLU B 1 49 ? 8.781 10.641 -5.797 1 97.88 49 GLU B O 1
ATOM 1856 N N . LEU B 1 50 ? 10.734 10.344 -4.762 1 98.69 50 LEU B N 1
ATOM 1857 C CA . LEU B 1 50 ? 10.391 9.016 -4.27 1 98.69 50 LEU B CA 1
ATOM 1858 C C . LEU B 1 50 ? 10.641 8.906 -2.768 1 98.69 50 LEU B C 1
ATOM 1860 O O . LEU B 1 50 ? 11.383 9.719 -2.201 1 98.69 50 LEU B O 1
ATOM 1864 N N . ALA B 1 51 ? 10.086 7.938 -2.248 1 98.62 51 ALA B N 1
ATOM 1865 C CA . ALA B 1 51 ? 10.234 7.758 -0.807 1 98.62 51 ALA B CA 1
ATOM 1866 C C . ALA B 1 51 ? 10.18 6.277 -0.433 1 98.62 51 ALA B C 1
ATOM 1868 O O . ALA B 1 51 ? 9.656 5.457 -1.194 1 98.62 51 ALA B O 1
ATOM 1869 N N . ARG B 1 52 ? 10.656 6.012 0.738 1 98.38 52 ARG B N 1
ATOM 1870 C CA . ARG B 1 52 ? 10.672 4.672 1.317 1 98.38 52 ARG B CA 1
ATOM 1871 C C . ARG B 1 52 ? 10.461 4.727 2.826 1 98.38 52 ARG B C 1
ATOM 1873 O O . ARG B 1 52 ? 11 5.605 3.502 1 98.38 52 ARG B O 1
ATOM 1880 N N . VAL B 1 53 ? 9.766 3.826 3.211 1 98 53 VAL B N 1
ATOM 1881 C CA . VAL B 1 53 ? 9.57 3.67 4.648 1 98 53 VAL B CA 1
ATOM 1882 C C . VAL B 1 53 ? 10.297 2.414 5.133 1 98 53 VAL B C 1
ATOM 1884 O O . VAL B 1 53 ? 10.305 1.39 4.449 1 98 53 VAL B O 1
ATOM 1887 N N . GLN B 1 54 ? 10.875 2.51 6.293 1 97 54 GLN B N 1
ATOM 1888 C CA . GLN B 1 54 ? 11.594 1.375 6.867 1 97 54 GLN B CA 1
ATOM 1889 C C . GLN B 1 54 ? 11.766 1.545 8.375 1 97 54 GLN B C 1
ATOM 1891 O O . GLN B 1 54 ? 11.516 2.623 8.914 1 97 54 GLN B O 1
ATOM 1896 N N . SER B 1 55 ? 12.156 0.437 9.008 1 95.19 55 SER B N 1
ATOM 1897 C CA . SER B 1 55 ? 12.516 0.461 10.422 1 95.19 55 SER B CA 1
ATOM 1898 C C . SER B 1 55 ? 13.984 0.823 10.609 1 95.19 55 SER B C 1
ATOM 1900 O O . SER B 1 55 ? 14.875 0.053 10.234 1 95.19 55 SER B O 1
ATOM 1902 N N . GLY B 1 56 ? 14.18 1.947 11.219 1 96 56 GLY B N 1
ATOM 1903 C CA . GLY B 1 56 ? 15.547 2.387 11.422 1 96 56 GLY B CA 1
ATOM 1904 C C . GLY B 1 56 ? 16.156 3.027 10.195 1 96 56 GLY B C 1
ATOM 1905 O O . GLY B 1 56 ? 15.531 3.084 9.141 1 96 56 GLY B O 1
ATOM 1906 N N . ARG B 1 57 ? 17.359 3.402 10.344 1 96.56 57 ARG B N 1
ATOM 1907 C CA . ARG B 1 57 ? 18.016 4.184 9.305 1 96.56 57 ARG B CA 1
ATOM 1908 C C . ARG B 1 57 ? 18.797 3.279 8.344 1 96.56 57 ARG B C 1
ATOM 1910 O O . ARG B 1 57 ? 19.156 3.699 7.246 1 96.56 57 ARG B O 1
ATOM 1917 N N . THR B 1 58 ? 19.047 2.182 8.781 1 97.81 58 THR B N 1
ATOM 1918 C CA . THR B 1 58 ? 19.844 1.277 7.961 1 97.81 58 THR B CA 1
ATOM 1919 C C . THR B 1 58 ? 18.953 0.369 7.125 1 97.81 58 THR B C 1
ATOM 1921 O O . THR B 1 58 ? 17.953 -0.146 7.617 1 97.81 58 THR B O 1
ATOM 1924 N N . VAL B 1 59 ? 19.297 0.292 5.977 1 98.12 59 VAL B N 1
ATOM 1925 C CA . VAL B 1 59 ? 18.609 -0.63 5.078 1 98.12 59 VAL B CA 1
ATOM 1926 C C . VAL B 1 59 ? 19.062 -2.061 5.359 1 98.12 59 VAL B C 1
ATOM 1928 O O . VAL B 1 59 ? 20.266 -2.326 5.488 1 98.12 59 VAL B O 1
ATOM 1931 N N . ASN B 1 60 ? 18.219 -2.869 5.441 1 96.56 60 ASN B N 1
ATOM 1932 C CA . ASN B 1 60 ? 18.453 -4.293 5.652 1 96.56 60 ASN B CA 1
ATOM 1933 C C . ASN B 1 60 ? 17.516 -5.145 4.793 1 96.56 60 ASN B C 1
ATOM 1935 O O . ASN B 1 60 ? 16.484 -5.625 5.277 1 96.56 60 ASN B O 1
ATOM 1939 N N . LEU B 1 61 ? 17.875 -5.355 3.543 1 97.88 61 LEU B N 1
ATOM 1940 C CA . LEU B 1 61 ? 17.062 -6.121 2.602 1 97.88 61 LEU B CA 1
ATOM 1941 C C . LEU B 1 61 ? 17.109 -7.609 2.939 1 97.88 61 LEU B C 1
ATOM 1943 O O . LEU B 1 61 ? 18.125 -8.125 3.389 1 97.88 61 LEU B O 1
ATOM 1947 N N . ARG B 1 62 ? 16.141 -8.273 2.688 1 96.06 62 ARG B N 1
ATOM 1948 C CA . ARG B 1 62 ? 15.961 -9.68 3.043 1 96.06 62 ARG B CA 1
ATOM 1949 C C . ARG B 1 62 ? 16.203 -10.586 1.838 1 96.06 62 ARG B C 1
ATOM 1951 O O . ARG B 1 62 ? 15.539 -10.438 0.806 1 96.06 62 ARG B O 1
ATOM 1958 N N . ASP B 1 63 ? 17.031 -11.453 2 1 95.94 63 ASP B N 1
ATOM 1959 C CA . ASP B 1 63 ? 17.328 -12.43 0.956 1 95.94 63 ASP B CA 1
ATOM 1960 C C . ASP B 1 63 ? 16.312 -13.57 0.965 1 95.94 63 ASP B C 1
ATOM 1962 O O . ASP B 1 63 ? 15.898 -14.031 2.031 1 95.94 63 ASP B O 1
ATOM 1966 N N . TYR B 1 64 ? 15.969 -14.07 -0.13 1 94.31 64 TYR B N 1
ATOM 1967 C CA . TYR B 1 64 ? 14.93 -15.078 -0.321 1 94.31 64 TYR B CA 1
ATOM 1968 C C . TYR B 1 64 ? 15.266 -16.359 0.439 1 94.31 64 TYR B C 1
ATOM 1970 O O . TYR B 1 64 ? 14.43 -16.875 1.183 1 94.31 64 TYR B O 1
ATOM 1978 N N . GLU B 1 65 ? 16.5 -16.844 0.225 1 94.25 65 GLU B N 1
ATOM 1979 C CA . GLU B 1 65 ? 16.875 -18.109 0.824 1 94.25 65 GLU B CA 1
ATOM 1980 C C . GLU B 1 65 ? 16.812 -18.047 2.348 1 94.25 65 GLU B C 1
ATOM 1982 O O . GLU B 1 65 ? 16.312 -18.984 2.99 1 94.25 65 GLU B O 1
ATOM 1987 N N . SER B 1 66 ? 17.281 -17 2.918 1 94.81 66 SER B N 1
ATOM 1988 C CA . SER B 1 66 ? 17.234 -16.828 4.367 1 94.81 66 SER B CA 1
ATOM 1989 C C . SER B 1 66 ? 15.797 -16.766 4.875 1 94.81 66 SER B C 1
ATOM 1991 O O . SER B 1 66 ? 15.484 -17.297 5.941 1 94.81 66 SER B O 1
ATOM 1993 N N . GLN B 1 67 ? 14.992 -16.156 4.008 1 94.44 67 GLN B N 1
ATOM 1994 C CA . GLN B 1 67 ? 13.594 -16.047 4.402 1 94.44 67 GLN B CA 1
ATOM 1995 C C . GLN B 1 67 ? 12.883 -17.391 4.328 1 94.44 67 GLN B C 1
ATOM 1997 O O . GLN B 1 67 ? 12.094 -17.734 5.211 1 94.44 67 GLN B O 1
ATOM 2002 N N . VAL B 1 68 ? 13.133 -18.109 3.334 1 90.62 68 VAL B N 1
ATOM 2003 C CA . VAL B 1 68 ? 12.555 -19.438 3.178 1 90.62 68 VAL B CA 1
ATOM 2004 C C . VAL B 1 68 ? 12.945 -20.312 4.371 1 90.62 68 VAL B C 1
ATOM 2006 O O . VAL B 1 68 ? 12.117 -21.047 4.898 1 90.62 68 VAL B O 1
ATOM 2009 N N . LYS B 1 69 ? 14.258 -20.188 4.812 1 94.5 69 LYS B N 1
ATOM 2010 C CA . LYS B 1 69 ? 14.734 -20.953 5.961 1 94.5 69 LYS B CA 1
ATOM 2011 C C . LYS B 1 69 ? 13.961 -20.594 7.223 1 94.5 69 LYS B C 1
ATOM 2013 O O . LYS B 1 69 ? 13.758 -21.438 8.102 1 94.5 69 LYS B O 1
ATOM 2018 N N . LEU B 1 70 ? 13.484 -19.438 7.262 1 92.56 70 LEU B N 1
ATOM 2019 C CA . LEU B 1 70 ? 12.742 -18.953 8.414 1 92.56 70 LEU B CA 1
ATOM 2020 C C . LEU B 1 70 ? 11.242 -19.156 8.211 1 92.56 70 LEU B C 1
ATOM 2022 O O . LEU B 1 70 ? 10.43 -18.672 9.016 1 92.56 70 LEU B O 1
ATOM 2026 N N . LYS B 1 71 ? 10.93 -19.703 7 1 89.06 71 LYS B N 1
ATOM 2027 C CA . LYS B 1 71 ? 9.547 -20 6.648 1 89.06 71 LYS B CA 1
ATOM 2028 C C . LYS B 1 71 ? 8.734 -18.719 6.473 1 89.06 71 LYS B C 1
ATOM 2030 O O . LYS B 1 71 ? 7.578 -18.656 6.902 1 89.06 71 LYS B O 1
ATOM 2035 N N . ARG B 1 72 ? 9.469 -17.797 6.008 1 89.69 72 ARG B N 1
ATOM 2036 C CA . ARG B 1 72 ? 8.836 -16.531 5.66 1 89.69 72 ARG B CA 1
ATOM 2037 C C . ARG B 1 72 ? 8.656 -16.406 4.152 1 89.69 72 ARG B C 1
ATOM 2039 O O . ARG B 1 72 ? 9.492 -16.875 3.377 1 89.69 72 ARG B O 1
ATOM 2046 N N . LEU B 1 73 ? 7.656 -15.711 3.709 1 88.25 73 LEU B N 1
ATOM 2047 C CA . LEU B 1 73 ? 7.332 -15.602 2.291 1 88.25 73 LEU B CA 1
ATOM 2048 C C . LEU B 1 73 ? 7.852 -14.289 1.711 1 88.25 73 LEU B C 1
ATOM 2050 O O . LEU B 1 73 ? 7.969 -14.148 0.492 1 88.25 73 LEU B O 1
ATOM 2054 N N . SER B 1 74 ? 8.062 -13.312 2.699 1 92.12 74 SER B N 1
ATOM 2055 C CA . SER B 1 74 ? 8.484 -12 2.205 1 92.12 74 SER B CA 1
ATOM 2056 C C . SER B 1 74 ? 10 -11.93 2.041 1 92.12 74 SER B C 1
ATOM 2058 O O . SER B 1 74 ? 10.742 -12.445 2.879 1 92.12 74 SER B O 1
ATOM 2060 N N . PHE B 1 75 ? 10.438 -11.43 0.82 1 93.56 75 PHE B N 1
ATOM 2061 C CA . PHE B 1 75 ? 11.852 -11.219 0.531 1 93.56 75 PHE B CA 1
ATOM 2062 C C . PHE B 1 75 ? 12.039 -10.008 -0.375 1 93.56 75 PHE B C 1
ATOM 2064 O O . PHE B 1 75 ? 11.07 -9.484 -0.936 1 93.56 75 PHE B O 1
ATOM 2071 N N . ASP B 1 76 ? 13.219 -9.57 -0.459 1 96.12 76 ASP B N 1
ATOM 2072 C CA . ASP B 1 76 ? 13.492 -8.352 -1.226 1 96.12 76 ASP B CA 1
ATOM 2073 C C . ASP B 1 76 ? 14.359 -8.656 -2.447 1 96.12 76 ASP B C 1
ATOM 2075 O O . ASP B 1 76 ? 14.414 -7.863 -3.389 1 96.12 76 ASP B O 1
ATOM 2079 N N . LEU B 1 77 ? 14.938 -9.789 -2.402 1 96.44 77 LEU B N 1
ATOM 2080 C CA . LEU B 1 77 ? 15.773 -10.156 -3.535 1 96.44 77 LEU B CA 1
ATOM 2081 C C . LEU B 1 77 ? 16.25 -11.602 -3.41 1 96.44 77 LEU B C 1
ATOM 2083 O O . LEU B 1 77 ? 16.094 -12.227 -2.357 1 96.44 77 LEU B O 1
ATOM 2087 N N . LYS B 1 78 ? 16.812 -11.969 -4.387 1 94.75 78 LYS B N 1
ATOM 2088 C CA . LYS B 1 78 ? 17.484 -13.266 -4.449 1 94.75 78 LYS B CA 1
ATOM 2089 C C . LYS B 1 78 ? 18.969 -13.109 -4.734 1 94.75 78 LYS B C 1
ATOM 2091 O O . LYS B 1 78 ? 19.359 -12.266 -5.547 1 94.75 78 LYS B O 1
ATOM 2096 N N . THR B 1 79 ? 19.625 -13.906 -4.125 1 95.88 79 THR B N 1
ATOM 2097 C CA . THR B 1 79 ? 21.047 -13.938 -4.402 1 95.88 79 THR B CA 1
ATOM 2098 C C . THR B 1 79 ? 21.422 -15.172 -5.227 1 95.88 79 THR B C 1
ATOM 2100 O O . THR B 1 79 ? 20.719 -16.188 -5.168 1 95.88 79 THR B O 1
ATOM 2103 N N . HIS B 1 80 ? 22.297 -15.016 -5.887 1 94.44 80 HIS B N 1
ATOM 2104 C CA . HIS B 1 80 ? 22.938 -16.062 -6.688 1 94.44 80 HIS B CA 1
ATOM 2105 C C . HIS B 1 80 ? 24.422 -16.172 -6.387 1 94.44 80 HIS B C 1
ATOM 2107 O O . HIS B 1 80 ? 25.172 -15.227 -6.645 1 94.44 80 HIS B O 1
ATOM 2113 N N . ASP B 1 81 ? 24.703 -17.328 -5.898 1 92.88 81 ASP B N 1
ATOM 2114 C CA . ASP B 1 81 ? 26.094 -17.531 -5.496 1 92.88 81 ASP B CA 1
ATOM 2115 C C . ASP B 1 81 ? 26.562 -16.422 -4.562 1 92.88 81 ASP B C 1
ATOM 2117 O O . ASP B 1 81 ? 27.625 -15.828 -4.773 1 92.88 81 ASP B O 1
ATOM 2121 N N . GLY B 1 82 ? 25.672 -15.977 -3.748 1 91.88 82 GLY B N 1
ATOM 2122 C CA . GLY B 1 82 ? 26 -15.039 -2.688 1 91.88 82 GLY B CA 1
ATOM 2123 C C . GLY B 1 82 ? 25.938 -13.594 -3.127 1 91.88 82 GLY B C 1
ATOM 2124 O O . GLY B 1 82 ? 26.25 -12.688 -2.348 1 91.88 82 GLY B O 1
ATOM 2125 N N . LYS B 1 83 ? 25.672 -13.398 -4.312 1 97.88 83 LYS B N 1
ATOM 2126 C CA . LYS B 1 83 ? 25.625 -12.031 -4.828 1 97.88 83 LYS B CA 1
ATOM 2127 C C . LYS B 1 83 ? 24.219 -11.648 -5.285 1 97.88 83 LYS B C 1
ATOM 2129 O O . LYS B 1 83 ? 23.453 -12.516 -5.711 1 97.88 83 LYS B O 1
ATOM 2134 N N . VAL B 1 84 ? 24.016 -10.484 -5.156 1 98 84 VAL B N 1
ATOM 2135 C CA . VAL B 1 84 ? 22.859 -9.891 -5.816 1 98 84 VAL B CA 1
ATOM 2136 C C . VAL B 1 84 ? 23.25 -9.453 -7.23 1 98 84 VAL B C 1
ATOM 2138 O O . VAL B 1 84 ? 24.266 -8.805 -7.434 1 98 84 VAL B O 1
ATOM 2141 N N . LEU B 1 85 ? 22.422 -9.797 -8.156 1 97.75 85 LEU B N 1
ATOM 2142 C CA . LEU B 1 85 ? 22.703 -9.453 -9.547 1 97.75 85 LEU B CA 1
ATOM 2143 C C . LEU B 1 85 ? 21.75 -8.367 -10.039 1 97.75 85 LEU B C 1
ATOM 2145 O O . LEU B 1 85 ? 20.578 -8.352 -9.656 1 97.75 85 LEU B O 1
ATOM 2149 N N . PRO B 1 86 ? 22.328 -7.57 -10.859 1 97.56 86 PRO B N 1
ATOM 2150 C CA . PRO B 1 86 ? 21.453 -6.566 -11.469 1 97.56 86 PRO B CA 1
ATOM 2151 C C . PRO B 1 86 ? 20.312 -7.191 -12.273 1 97.56 86 PRO B C 1
ATOM 2153 O O . PRO B 1 86 ? 20.453 -8.289 -12.812 1 97.56 86 PRO B O 1
ATOM 2156 N N . ALA B 1 87 ? 19.203 -6.453 -12.234 1 95.06 87 ALA B N 1
ATOM 2157 C CA . ALA B 1 87 ? 18.094 -6.852 -13.102 1 95.06 87 ALA B CA 1
ATOM 2158 C C . ALA B 1 87 ? 18.312 -6.34 -14.523 1 95.06 87 ALA B C 1
ATOM 2160 O O . ALA B 1 87 ? 17.891 -5.23 -14.859 1 95.06 87 ALA B O 1
ATOM 2161 N N . ASP B 1 88 ? 18.828 -7.285 -15.25 1 90 88 ASP B N 1
ATOM 2162 C CA . ASP B 1 88 ? 19.094 -6.922 -16.641 1 90 88 ASP B CA 1
ATOM 2163 C C . ASP B 1 88 ? 17.891 -7.234 -17.531 1 90 88 ASP B C 1
ATOM 2165 O O . ASP B 1 88 ? 17.016 -8.016 -17.141 1 90 88 ASP B O 1
ATOM 2169 N N . GLY B 1 89 ? 17.641 -6.398 -18.422 1 90.5 89 GLY B N 1
ATOM 2170 C CA . GLY B 1 89 ? 16.594 -6.688 -19.391 1 90.5 89 GLY B CA 1
ATOM 2171 C C . GLY B 1 89 ? 15.406 -5.746 -19.281 1 90.5 89 GLY B C 1
ATOM 2172 O O . GLY B 1 89 ? 15.352 -4.91 -18.375 1 90.5 89 GLY B O 1
ATOM 2173 N N . PRO B 1 90 ? 14.508 -6.133 -20.109 1 93.31 90 PRO B N 1
ATOM 2174 C CA . PRO B 1 90 ? 13.43 -5.156 -20.234 1 93.31 90 PRO B CA 1
ATOM 2175 C C . PRO B 1 90 ? 12.219 -5.488 -19.375 1 93.31 90 PRO B C 1
ATOM 2177 O O . PRO B 1 90 ? 11.289 -4.688 -19.266 1 93.31 90 PRO B O 1
ATOM 2180 N N . ASN B 1 91 ? 12.359 -6.691 -18.656 1 92.75 91 ASN B N 1
ATOM 2181 C CA . ASN B 1 91 ? 11.164 -7.121 -17.938 1 92.75 91 ASN B CA 1
ATOM 2182 C C . ASN B 1 91 ? 11.367 -7.07 -16.422 1 92.75 91 ASN B C 1
ATOM 2184 O O . ASN B 1 91 ? 12.5 -7.152 -15.945 1 92.75 91 ASN B O 1
ATOM 2188 N N . PHE B 1 92 ? 10.258 -6.934 -15.766 1 92.06 92 PHE B N 1
ATOM 2189 C CA . PHE B 1 92 ? 10.234 -7.039 -14.312 1 92.06 92 PHE B CA 1
ATOM 2190 C C . PHE B 1 92 ? 10.492 -8.477 -13.867 1 92.06 92 PHE B C 1
ATOM 2192 O O . PHE B 1 92 ? 9.781 -9.398 -14.273 1 92.06 92 PHE B O 1
ATOM 2199 N N . LEU B 1 93 ? 11.461 -8.70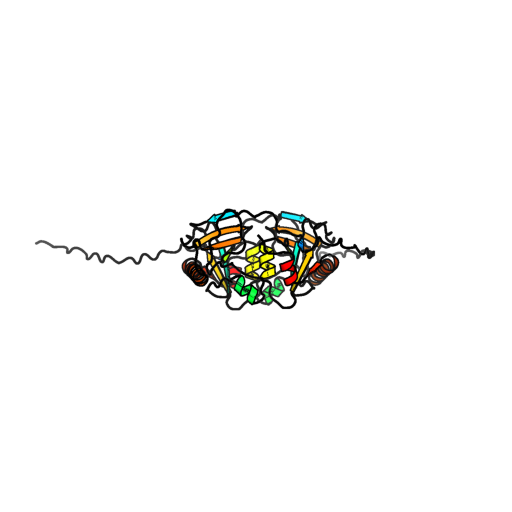3 -13.062 1 88.69 93 LEU B N 1
ATOM 2200 C CA . LEU B 1 93 ? 11.906 -10.031 -12.664 1 88.69 93 LEU B CA 1
ATOM 2201 C C . LEU B 1 93 ? 11.461 -10.359 -11.25 1 88.69 93 LEU B C 1
ATOM 2203 O O . LEU B 1 93 ? 11.766 -11.438 -10.727 1 88.69 93 LEU B O 1
ATOM 2207 N N . GLY B 1 94 ? 10.711 -9.461 -10.617 1 90.75 94 GLY B N 1
ATOM 2208 C CA . GLY B 1 94 ? 10.406 -9.609 -9.203 1 90.75 94 GLY B CA 1
ATOM 2209 C C . GLY B 1 94 ? 11.297 -8.773 -8.312 1 90.75 94 GLY B C 1
ATOM 2210 O O . GLY B 1 94 ? 12.125 -8.008 -8.797 1 90.75 94 GLY B O 1
ATOM 2211 N N . PRO B 1 95 ? 11.203 -9.008 -7.039 1 94.25 95 PRO B N 1
ATOM 2212 C CA . PRO B 1 95 ? 11.969 -8.188 -6.098 1 94.25 95 PRO B CA 1
ATOM 2213 C C . PRO B 1 95 ? 13.477 -8.352 -6.266 1 94.25 95 PRO B C 1
ATOM 2215 O O . PRO B 1 95 ? 13.977 -9.484 -6.309 1 94.25 95 PRO B O 1
ATOM 2218 N N . ASN B 1 96 ? 14.109 -7.27 -6.312 1 96.5 96 ASN B N 1
ATOM 2219 C CA . ASN B 1 96 ? 15.562 -7.328 -6.465 1 96.5 96 ASN B CA 1
ATOM 2220 C C . ASN B 1 96 ? 16.234 -6.098 -5.859 1 96.5 96 ASN B C 1
ATOM 2222 O O . ASN B 1 96 ? 17.344 -5.73 -6.262 1 96.5 96 ASN B O 1
ATOM 2226 N N . GLY B 1 97 ? 15.555 -5.43 -4.961 1 97.31 97 GLY B N 1
ATOM 2227 C CA . GLY B 1 97 ? 16.156 -4.25 -4.352 1 97.31 97 GLY B CA 1
ATOM 2228 C C . GLY B 1 97 ? 15.211 -3.533 -3.396 1 97.31 97 GLY B C 1
ATOM 2229 O O . GLY B 1 97 ? 14.414 -4.172 -2.709 1 97.31 97 GLY B O 1
ATOM 2230 N N . CYS B 1 98 ? 15.438 -2.326 -3.359 1 97.69 98 CYS B N 1
ATOM 2231 C CA . CYS B 1 98 ? 14.773 -1.479 -2.371 1 97.69 98 CYS B CA 1
ATOM 2232 C C . CYS B 1 98 ? 13.555 -0.786 -2.973 1 97.69 98 CYS B C 1
ATOM 2234 O O . CYS B 1 98 ? 13.672 -0.075 -3.971 1 97.69 98 CYS B O 1
ATOM 2236 N N . SER B 1 99 ? 12.531 -0.903 -2.342 1 97.75 99 SER B N 1
ATOM 2237 C CA . SER B 1 99 ? 11.258 -0.374 -2.824 1 97.75 99 SER B CA 1
ATOM 2238 C C . SER B 1 99 ? 11.148 1.124 -2.561 1 97.75 99 SER B C 1
ATOM 2240 O O . SER B 1 99 ? 11.414 1.587 -1.452 1 97.75 99 SER B O 1
ATOM 2242 N N . LEU B 1 100 ? 10.773 1.839 -3.576 1 98.75 100 LEU B N 1
ATOM 2243 C CA . LEU B 1 100 ? 10.492 3.27 -3.52 1 98.75 100 LEU B CA 1
ATOM 2244 C C . LEU B 1 100 ? 9.18 3.596 -4.227 1 98.75 100 LEU B C 1
ATOM 2246 O O . LEU B 1 100 ? 8.828 2.951 -5.219 1 98.75 100 LEU B O 1
ATOM 2250 N N . ARG B 1 101 ? 8.547 4.578 -3.74 1 97.88 101 ARG B N 1
ATOM 2251 C CA . ARG B 1 101 ? 7.316 5.059 -4.367 1 97.88 101 ARG B CA 1
ATOM 2252 C C . ARG B 1 101 ? 7.18 6.57 -4.215 1 97.88 101 ARG B C 1
ATOM 2254 O O . ARG B 1 101 ? 7.832 7.176 -3.359 1 97.88 101 ARG B O 1
ATOM 2261 N N . GLU B 1 102 ? 6.344 7.164 -5.105 1 96.5 102 GLU B N 1
ATOM 2262 C CA . GLU B 1 102 ? 6.051 8.578 -4.926 1 96.5 102 GLU B CA 1
ATOM 2263 C C . GLU B 1 102 ? 5.301 8.828 -3.619 1 96.5 102 GLU B C 1
ATOM 2265 O O . GLU B 1 102 ? 4.375 8.086 -3.279 1 96.5 102 GLU B O 1
ATOM 2270 N N . PRO B 1 103 ? 5.754 9.883 -2.967 1 95.31 103 PRO B N 1
ATOM 2271 C CA . PRO B 1 103 ? 5.191 10.094 -1.632 1 95.31 103 PRO B CA 1
ATOM 2272 C C . PRO B 1 103 ? 3.674 10.25 -1.647 1 95.31 103 PRO B C 1
ATOM 2274 O O . PRO B 1 103 ? 2.998 9.828 -0.705 1 95.31 103 PRO B O 1
ATOM 2277 N N . PHE B 1 104 ? 3.045 10.711 -2.703 1 92.12 104 PHE B N 1
ATOM 2278 C CA . PHE B 1 104 ? 1.606 10.945 -2.738 1 92.12 104 PHE B CA 1
ATOM 2279 C C . PHE B 1 104 ? 0.886 9.789 -3.42 1 92.12 104 PHE B C 1
ATOM 2281 O O . PHE B 1 104 ? -0.332 9.828 -3.605 1 92.12 104 PHE B O 1
ATOM 2288 N N . SER B 1 105 ? 1.781 8.781 -3.812 1 92.88 105 SER B N 1
ATOM 2289 C CA . SER B 1 105 ? 1.114 7.598 -4.348 1 92.88 105 SER B CA 1
ATOM 2290 C C . SER B 1 105 ? 0.158 6.996 -3.326 1 92.88 105 SER B C 1
ATOM 2292 O O . SER B 1 105 ? 0.51 6.836 -2.154 1 92.88 105 SER B O 1
ATOM 2294 N N . PRO B 1 106 ? -1.152 6.688 -3.85 1 91.69 106 PRO B N 1
ATOM 2295 C CA . PRO B 1 106 ? -2.074 6.078 -2.889 1 91.69 106 PRO B CA 1
ATOM 2296 C C . PRO B 1 106 ? -1.504 4.82 -2.242 1 91.69 106 PRO B C 1
ATOM 2298 O O . PRO B 1 106 ? -1.703 4.59 -1.046 1 91.69 106 PRO B O 1
ATOM 2301 N N . THR B 1 107 ? -0.833 4.035 -3.004 1 94.19 107 THR B N 1
ATOM 2302 C CA . THR B 1 107 ? -0.252 2.818 -2.449 1 94.19 107 THR B CA 1
ATOM 2303 C C . THR B 1 107 ? 0.812 3.15 -1.407 1 94.19 107 THR B C 1
ATOM 2305 O O . THR B 1 107 ? 0.882 2.508 -0.358 1 94.19 107 THR B O 1
ATOM 2308 N N . PHE B 1 108 ? 1.676 4.184 -1.682 1 94.88 108 PHE B N 1
ATOM 2309 C CA . PHE B 1 108 ? 2.705 4.508 -0.701 1 94.88 108 PHE B CA 1
ATOM 2310 C C . PHE B 1 108 ? 2.084 5.086 0.565 1 94.88 108 PHE B C 1
ATOM 2312 O O . PHE B 1 108 ? 2.553 4.816 1.672 1 94.88 108 PHE B O 1
ATOM 2319 N N . GLN B 1 109 ? 1.064 5.832 0.426 1 93.81 109 GLN B N 1
ATOM 2320 C CA . GLN B 1 109 ? 0.319 6.324 1.58 1 93.81 109 GLN B CA 1
ATOM 2321 C C . GLN B 1 109 ? -0.165 5.172 2.453 1 93.81 109 GLN B C 1
ATOM 2323 O O . GLN B 1 109 ? -0.001 5.199 3.676 1 93.81 109 GLN B O 1
ATOM 2328 N N . GLU B 1 110 ? -0.68 4.223 1.772 1 92.81 110 GLU B N 1
ATOM 2329 C CA . GLU B 1 110 ? -1.137 3.051 2.516 1 92.81 110 GLU B CA 1
ATOM 2330 C C . GLU B 1 110 ? 0.03 2.336 3.189 1 92.81 110 GLU B C 1
ATOM 2332 O O . GLU B 1 110 ? -0.064 1.944 4.355 1 92.81 110 GLU B O 1
ATOM 2337 N N . VAL B 1 111 ? 1.02 2.098 2.498 1 94.62 111 VAL B N 1
ATOM 2338 C CA . VAL B 1 111 ? 2.184 1.389 3.018 1 94.62 111 VAL B CA 1
ATOM 2339 C C . VAL B 1 111 ? 2.725 2.115 4.246 1 94.62 111 VAL B C 1
ATOM 2341 O O . VAL B 1 111 ? 2.953 1.499 5.289 1 94.62 111 VAL B O 1
ATOM 2344 N N . VAL B 1 112 ? 3.004 3.414 4.141 1 95.88 112 VAL B N 1
ATOM 2345 C CA . VAL B 1 112 ? 3.6 4.164 5.242 1 95.88 112 VAL B CA 1
ATOM 2346 C C . VAL B 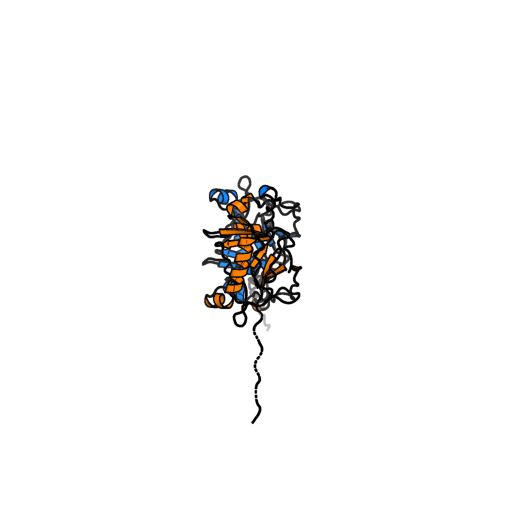1 112 ? 2.641 4.191 6.43 1 95.88 112 VAL B C 1
ATOM 2348 O O . VAL B 1 112 ? 3.047 3.953 7.57 1 95.88 112 VAL B O 1
ATOM 2351 N N . ARG B 1 113 ? 1.387 4.469 6.207 1 92.56 113 ARG B N 1
ATOM 2352 C CA . ARG B 1 113 ? 0.432 4.66 7.293 1 92.56 113 ARG B CA 1
ATOM 2353 C C . ARG B 1 113 ? 0.149 3.344 8.008 1 92.56 113 ARG B C 1
ATOM 2355 O O . ARG B 1 113 ? -0.152 3.336 9.203 1 92.56 113 ARG B O 1
ATOM 2362 N N . ASN B 1 114 ? 0.359 2.227 7.305 1 91.38 114 ASN B N 1
ATOM 2363 C CA . ASN B 1 114 ? 0.155 0.922 7.93 1 91.38 114 ASN B CA 1
ATOM 2364 C C . ASN B 1 114 ? 1.462 0.346 8.469 1 91.38 114 ASN B C 1
ATOM 2366 O O . ASN B 1 114 ? 1.468 -0.719 9.086 1 91.38 114 ASN B O 1
ATOM 2370 N N . PHE B 1 115 ? 2.52 1.05 8.219 1 93.25 115 PHE B N 1
ATOM 2371 C CA . PHE B 1 115 ? 3.814 0.552 8.664 1 93.25 115 PHE B CA 1
ATOM 2372 C C . PHE B 1 115 ? 3.9 0.558 10.188 1 93.25 115 PHE B C 1
ATOM 2374 O O . PHE B 1 115 ? 3.566 1.557 10.828 1 93.25 115 PHE B O 1
ATOM 2381 N N . ARG B 1 116 ? 4.309 -0.588 10.781 1 85.38 116 ARG B N 1
ATOM 2382 C CA . ARG B 1 116 ? 4.301 -0.732 12.234 1 85.38 116 ARG B CA 1
ATOM 2383 C C . ARG B 1 116 ? 5.719 -0.89 12.773 1 85.38 116 ARG B C 1
ATOM 2385 O O . ARG B 1 116 ? 6.613 -1.348 12.062 1 85.38 116 ARG B O 1
ATOM 2392 N N . GLY B 1 117 ? 5.883 -0.415 14.039 1 85.69 117 GLY B N 1
ATOM 2393 C CA . GLY B 1 117 ? 7.16 -0.496 14.727 1 85.69 117 GLY B CA 1
ATOM 2394 C C . GLY B 1 117 ? 7.531 0.782 15.453 1 85.69 117 GLY B C 1
ATOM 2395 O O . GLY B 1 117 ? 6.77 1.751 15.445 1 85.69 117 GLY B O 1
ATOM 2396 N N . THR B 1 118 ? 8.578 0.831 16.156 1 84.5 118 THR B N 1
ATOM 2397 C CA . THR B 1 118 ? 8.906 1.964 17.016 1 84.5 118 THR B CA 1
ATOM 2398 C C . THR B 1 118 ? 9.953 2.859 16.359 1 84.5 118 THR B C 1
ATOM 2400 O O . THR B 1 118 ? 10.016 4.059 16.641 1 84.5 118 THR B O 1
ATOM 2403 N N . ASN B 1 119 ? 10.766 2.443 15.477 1 91.81 119 ASN B N 1
ATOM 2404 C CA . ASN B 1 119 ? 11.836 3.215 14.852 1 91.81 119 ASN B CA 1
ATOM 2405 C C . ASN B 1 119 ? 11.648 3.314 13.344 1 91.81 119 ASN B C 1
ATOM 2407 O O . ASN B 1 119 ? 12.555 2.977 12.578 1 91.81 119 ASN B O 1
ATOM 2411 N N . ILE B 1 120 ? 10.445 4.039 13.102 1 96.31 120 ILE B N 1
ATOM 2412 C CA . ILE B 1 120 ? 10.102 4.105 11.68 1 96.31 120 ILE B CA 1
ATOM 2413 C C . ILE B 1 120 ? 10.727 5.352 11.062 1 96.31 120 ILE B C 1
ATOM 2415 O O . ILE B 1 120 ? 10.633 6.445 11.625 1 96.31 120 ILE B O 1
ATOM 2419 N N . VAL B 1 121 ? 11.359 5.262 9.969 1 97.94 121 VAL B N 1
ATOM 2420 C CA . VAL B 1 121 ? 11.953 6.344 9.188 1 97.94 121 VAL B CA 1
ATOM 2421 C C . VAL B 1 121 ? 11.383 6.328 7.766 1 97.94 121 VAL B C 1
ATOM 2423 O O . VAL B 1 121 ? 11.258 5.262 7.152 1 97.94 121 VAL B O 1
ATOM 2426 N N . VAL B 1 122 ? 11.008 7.441 7.355 1 98.38 122 VAL B N 1
ATOM 2427 C CA . VAL B 1 122 ? 10.672 7.633 5.953 1 98.38 122 VAL B CA 1
ATOM 2428 C C . VAL 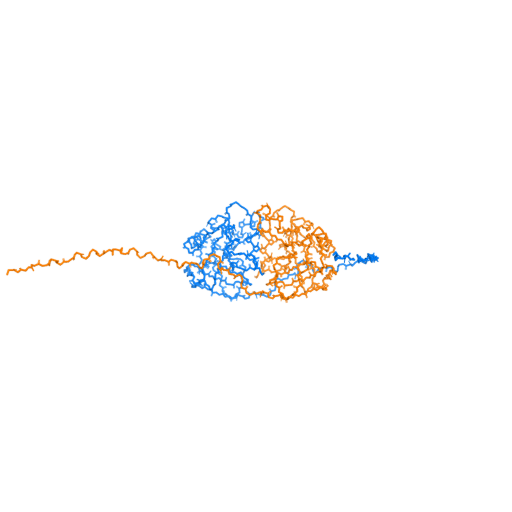B 1 122 ? 11.75 8.469 5.266 1 98.38 122 VAL B C 1
ATOM 2430 O O . VAL B 1 122 ? 11.977 9.617 5.633 1 98.38 122 VAL B O 1
ATOM 2433 N N . TYR B 1 123 ? 12.352 7.934 4.309 1 98.75 123 TYR B N 1
ATOM 2434 C CA . TYR B 1 123 ? 13.297 8.68 3.486 1 98.75 123 TYR B CA 1
ATOM 2435 C C . TYR B 1 123 ? 12.602 9.273 2.264 1 98.75 123 TYR B C 1
ATOM 2437 O O . TYR B 1 123 ? 11.852 8.586 1.575 1 98.75 123 TYR B O 1
ATOM 2445 N N . VAL B 1 124 ? 12.891 10.484 2.035 1 98.56 124 VAL B N 1
ATOM 2446 C CA . VAL B 1 124 ? 12.359 11.188 0.869 1 98.56 124 VAL B CA 1
ATOM 2447 C C . VAL B 1 124 ? 13.508 11.641 -0.024 1 98.56 124 VAL B C 1
ATOM 2449 O O . VAL B 1 124 ? 14.375 12.398 0.412 1 98.56 124 VAL B O 1
ATOM 2452 N N . ILE B 1 125 ? 13.422 11.18 -1.217 1 98.75 125 ILE B N 1
ATOM 2453 C CA . ILE B 1 125 ? 14.477 11.461 -2.188 1 98.75 125 ILE B CA 1
ATOM 2454 C C . ILE B 1 125 ? 13.945 12.43 -3.244 1 98.75 125 ILE B C 1
ATOM 2456 O O . ILE B 1 125 ? 13.031 12.102 -3.998 1 98.75 125 ILE B O 1
ATOM 2460 N N . PRO B 1 126 ? 14.609 13.578 -3.379 1 98.12 126 PRO B N 1
ATOM 2461 C CA . PRO B 1 126 ? 14.102 14.578 -4.324 1 98.12 126 PRO B CA 1
ATOM 2462 C C . PRO B 1 126 ? 14.258 14.141 -5.781 1 98.12 126 PRO B C 1
ATOM 2464 O O . PRO B 1 126 ? 15.188 13.398 -6.109 1 98.12 126 PRO B O 1
ATOM 2467 N N . GLU B 1 127 ? 13.297 14.594 -6.547 1 97.75 127 GLU B N 1
ATOM 2468 C CA . GLU B 1 127 ? 13.492 14.508 -7.992 1 97.75 127 GLU B CA 1
ATOM 2469 C C . GLU B 1 127 ? 14.828 15.117 -8.406 1 97.75 127 GLU B C 1
ATOM 2471 O O . GLU B 1 127 ? 15.242 16.141 -7.859 1 97.75 127 GLU B O 1
ATOM 2476 N N . GLY B 1 128 ? 15.414 14.453 -9.359 1 98.5 128 GLY B N 1
ATOM 2477 C CA . GLY B 1 128 ? 16.672 14.984 -9.867 1 98.5 128 GLY B CA 1
ATOM 2478 C C . GLY B 1 128 ? 17.875 14.5 -9.086 1 98.5 128 GLY B C 1
ATOM 2479 O O . GLY B 1 128 ? 19.016 14.773 -9.469 1 98.5 128 GLY B O 1
ATOM 2480 N N . THR B 1 129 ? 17.688 13.828 -8 1 98.75 129 THR B N 1
ATOM 2481 C CA . THR B 1 129 ? 18.812 13.281 -7.254 1 98.75 129 THR B CA 1
ATOM 2482 C C . THR B 1 129 ? 19.625 12.32 -8.117 1 98.75 129 THR B C 1
ATOM 2484 O O . THR B 1 129 ? 19.047 11.438 -8.773 1 98.75 129 THR B O 1
ATOM 2487 N N . PRO B 1 130 ? 20.844 12.508 -8.141 1 98.81 130 PRO B N 1
ATOM 2488 C CA . PRO B 1 130 ? 21.672 11.57 -8.906 1 98.81 130 PRO B CA 1
ATOM 2489 C C . PRO B 1 130 ? 21.641 10.148 -8.336 1 98.81 130 PRO B C 1
ATOM 2491 O O . PRO B 1 130 ? 21.625 9.977 -7.109 1 98.81 130 PRO B O 1
ATOM 2494 N N . VAL B 1 131 ? 21.641 9.25 -9.148 1 98.75 131 VAL B N 1
ATOM 2495 C CA . VAL B 1 131 ? 21.75 7.848 -8.773 1 98.75 131 VAL B CA 1
ATOM 2496 C C . VAL B 1 131 ? 23.234 7.434 -8.766 1 98.75 131 VAL B C 1
ATOM 2498 O O . VAL B 1 131 ? 23.938 7.648 -9.75 1 98.75 131 VAL B O 1
ATOM 2501 N N . PRO B 1 132 ? 23.609 6.859 -7.715 1 98.5 132 PRO B N 1
ATOM 2502 C CA . PRO B 1 132 ? 24.984 6.379 -7.73 1 98.5 132 PRO B CA 1
ATOM 2503 C C . PRO B 1 132 ? 25.25 5.371 -8.844 1 98.5 132 PRO B C 1
ATOM 2505 O O . PRO B 1 132 ? 24.375 4.566 -9.18 1 98.5 132 PRO B O 1
ATOM 2508 N N . LYS B 1 133 ? 26.422 5.32 -9.211 1 98.06 133 LYS B N 1
ATOM 2509 C CA . LYS B 1 133 ? 26.797 4.465 -10.336 1 98.06 133 LYS B CA 1
ATOM 2510 C C . LYS B 1 133 ? 26.641 2.99 -9.984 1 98.06 133 LYS B C 1
ATOM 2512 O O . LYS B 1 133 ? 26.453 2.152 -10.867 1 98.06 133 LYS B O 1
ATOM 2517 N N . THR B 1 134 ? 26.734 2.852 -8.805 1 98.25 134 THR B N 1
ATOM 2518 C CA . THR B 1 134 ? 26.688 1.46 -8.375 1 98.25 134 THR B CA 1
ATOM 2519 C C . THR B 1 134 ? 25.25 0.994 -8.219 1 98.25 134 THR B C 1
ATOM 2521 O O . THR B 1 134 ? 24.984 -0.191 -7.996 1 98.25 134 THR B O 1
ATOM 2524 N N . LEU B 1 135 ? 24.438 1.906 -8.398 1 98.69 135 LEU B N 1
ATOM 2525 C CA . LEU B 1 135 ? 23.016 1.591 -8.25 1 98.69 135 LEU B CA 1
ATOM 2526 C C . LEU B 1 135 ? 22.25 1.963 -9.508 1 98.69 135 LEU B C 1
ATOM 2528 O O . LEU B 1 135 ? 22.781 2.631 -10.398 1 98.69 135 LEU B O 1
ATOM 2532 N N . THR B 1 136 ? 21.094 1.434 -9.594 1 98.62 136 THR B N 1
ATOM 2533 C CA . THR B 1 136 ? 20.156 1.797 -10.656 1 98.62 136 THR B CA 1
ATOM 2534 C C . THR B 1 136 ? 18.734 1.83 -10.125 1 98.62 136 THR B C 1
ATOM 2536 O O . THR B 1 136 ? 18.375 1.053 -9.242 1 98.62 136 THR B O 1
ATOM 2539 N N . LEU B 1 137 ? 17.969 2.781 -10.695 1 98.81 137 LEU B N 1
ATOM 2540 C CA . LEU B 1 137 ? 16.562 2.918 -10.328 1 98.81 137 LEU B CA 1
ATOM 2541 C C . LEU B 1 137 ? 15.664 2.377 -11.43 1 98.81 137 LEU B C 1
ATOM 2543 O O . LEU B 1 137 ? 15.758 2.805 -12.586 1 98.81 137 LEU B O 1
ATOM 2547 N N . LEU B 1 138 ? 14.883 1.403 -11.047 1 98.69 138 LEU B N 1
ATOM 2548 C CA . LEU B 1 138 ? 13.945 0.817 -12 1 98.69 138 LEU B CA 1
ATOM 2549 C C . LEU B 1 138 ? 12.508 1.149 -11.625 1 98.69 138 LEU B C 1
ATOM 2551 O O . LEU B 1 138 ? 12.141 1.095 -10.453 1 98.69 138 LEU B O 1
ATOM 2555 N N . HIS B 1 139 ? 11.766 1.63 -12.633 1 98.44 139 HIS B N 1
ATOM 2556 C CA . HIS B 1 139 ? 10.312 1.669 -12.5 1 98.44 139 HIS B CA 1
ATOM 2557 C C . HIS B 1 139 ? 9.688 0.345 -12.93 1 98.44 139 HIS B C 1
ATOM 2559 O O . HIS B 1 139 ? 9.523 0.087 -14.117 1 98.44 139 HIS B O 1
ATOM 2565 N N . GLU B 1 140 ? 9.352 -0.392 -11.938 1 96.06 140 GLU B N 1
ATOM 2566 C CA . GLU B 1 140 ? 9.055 -1.798 -12.188 1 96.06 140 GLU B CA 1
ATOM 2567 C C . GLU B 1 140 ? 7.59 -1.987 -12.57 1 96.06 140 GLU B C 1
ATOM 2569 O O . GLU B 1 140 ? 7.277 -2.709 -13.523 1 96.06 140 GLU B O 1
ATOM 2574 N N . HIS B 1 141 ? 6.742 -1.367 -11.836 1 92.25 141 HIS B N 1
ATOM 2575 C CA . HIS B 1 141 ? 5.312 -1.493 -12.109 1 92.25 141 HIS B CA 1
ATOM 2576 C C . HIS B 1 141 ? 4.512 -0.45 -11.344 1 92.25 141 HIS B C 1
ATOM 2578 O O . HIS B 1 141 ? 4.93 0 -10.273 1 92.25 141 HIS B O 1
ATOM 2584 N N . SER B 1 142 ? 3.457 -0.078 -11.914 1 92.12 142 SER B N 1
ATOM 2585 C CA . SER B 1 142 ? 2.533 0.854 -11.281 1 92.12 142 SER B CA 1
ATOM 2586 C C . SER B 1 142 ? 3.271 2.049 -10.688 1 92.12 142 SER B C 1
ATOM 2588 O O . SER B 1 142 ? 3.906 2.814 -11.414 1 92.12 142 SER B O 1
ATOM 2590 N N . ASP B 1 143 ? 3.17 2.143 -9.414 1 94.06 143 ASP B N 1
ATOM 2591 C CA . ASP B 1 143 ? 3.842 3.256 -8.75 1 94.06 143 ASP B CA 1
ATOM 2592 C C . ASP B 1 143 ? 5.133 2.793 -8.078 1 94.06 143 ASP B C 1
ATOM 2594 O O . ASP B 1 143 ? 5.742 3.541 -7.309 1 94.06 143 ASP B O 1
ATOM 2598 N N . HIS B 1 144 ? 5.586 1.598 -8.375 1 97.25 144 HIS B N 1
ATOM 2599 C CA . HIS B 1 144 ? 6.695 0.983 -7.652 1 97.25 144 HIS B CA 1
ATOM 2600 C C . HIS B 1 144 ? 8.008 1.152 -8.406 1 97.25 144 HIS B C 1
ATOM 2602 O O . HIS B 1 144 ? 8.133 0.712 -9.555 1 97.25 144 HIS B O 1
ATOM 2608 N N . PHE B 1 145 ? 8.906 1.798 -7.746 1 98.56 145 PHE B N 1
ATOM 2609 C CA . PHE B 1 145 ? 10.305 1.867 -8.164 1 98.56 145 PHE B CA 1
ATOM 2610 C C . PHE B 1 145 ? 11.18 1.01 -7.258 1 98.56 145 PHE B C 1
ATOM 2612 O O . PHE B 1 145 ? 10.805 0.707 -6.125 1 98.56 145 PHE B O 1
ATOM 2619 N N . SER B 1 146 ? 12.25 0.602 -7.77 1 98.62 146 SER B N 1
ATOM 2620 C CA . SER B 1 146 ? 13.203 -0.207 -7.012 1 98.62 146 SER B CA 1
ATOM 2621 C C . SER B 1 146 ? 14.633 0.265 -7.242 1 98.62 146 SER B C 1
ATOM 2623 O O . SER B 1 146 ? 15.086 0.369 -8.383 1 98.62 146 SER B O 1
ATOM 2625 N N . LEU B 1 147 ? 15.219 0.691 -6.215 1 98.88 147 LEU B N 1
ATOM 2626 C CA . LEU B 1 147 ? 16.656 0.962 -6.25 1 98.88 147 LEU B CA 1
ATOM 2627 C C . LEU B 1 147 ? 17.453 -0.324 -6.074 1 98.88 147 LEU B C 1
ATOM 2629 O O . LEU B 1 147 ? 17.297 -1.022 -5.07 1 98.88 147 LEU B O 1
ATOM 2633 N N . GLN B 1 148 ? 18.297 -0.604 -7.023 1 98.62 148 GLN B N 1
ATOM 2634 C CA . GLN B 1 148 ? 18.969 -1.899 -7.098 1 98.62 148 GLN B CA 1
ATOM 2635 C C . GLN B 1 148 ? 20.438 -1.739 -7.484 1 98.62 148 GLN B C 1
ATOM 2637 O O . GLN B 1 148 ? 20.875 -0.648 -7.859 1 98.62 148 GLN B O 1
ATOM 2642 N N . CYS B 1 149 ? 21.109 -2.852 -7.391 1 98.62 149 CYS B N 1
ATOM 2643 C CA . CYS B 1 149 ? 22.516 -2.818 -7.797 1 98.62 149 CYS B CA 1
ATOM 2644 C C . CYS B 1 149 ? 22.641 -2.719 -9.312 1 98.62 149 CYS B C 1
ATOM 2646 O O . CYS B 1 149 ? 21.859 -3.318 -10.047 1 98.62 149 CYS B O 1
ATOM 2648 N N . ALA B 1 150 ? 23.516 -2.012 -9.68 1 98.06 150 ALA B N 1
ATOM 2649 C CA . ALA B 1 150 ? 23.828 -1.903 -11.094 1 98.06 150 ALA B CA 1
ATOM 2650 C C . ALA B 1 150 ? 24.938 -2.885 -11.492 1 98.06 150 ALA B C 1
ATOM 2652 O O . ALA B 1 150 ? 25.203 -3.084 -12.672 1 98.06 150 ALA B O 1
ATOM 2653 N N . GLN B 1 151 ? 25.531 -3.434 -10.547 1 97.81 151 GLN B N 1
ATOM 2654 C CA . GLN B 1 151 ? 26.547 -4.469 -10.695 1 97.81 151 GLN B CA 1
ATOM 2655 C C . GLN B 1 151 ? 26.422 -5.523 -9.602 1 97.81 151 GLN B C 1
ATOM 2657 O O . GLN B 1 151 ? 25.891 -5.25 -8.523 1 97.81 151 GLN B O 1
ATOM 2662 N N . PRO B 1 152 ? 26.828 -6.586 -9.898 1 98 152 PRO B N 1
ATOM 2663 C CA . PRO B 1 152 ? 26.766 -7.617 -8.859 1 98 152 PRO B CA 1
ATOM 2664 C C . PRO B 1 152 ? 27.453 -7.191 -7.562 1 98 152 PRO B C 1
ATOM 2666 O O . PRO B 1 152 ? 28.531 -6.621 -7.598 1 98 152 PRO B O 1
ATOM 2669 N N . MET B 1 153 ? 26.906 -7.574 -6.449 1 98 153 MET B N 1
ATOM 2670 C CA . MET B 1 153 ? 27.516 -7.309 -5.148 1 98 153 MET B CA 1
ATOM 2671 C C . MET B 1 153 ? 26.844 -8.148 -4.059 1 98 153 MET B C 1
ATOM 2673 O O . MET B 1 153 ? 25.781 -8.727 -4.277 1 98 153 MET B O 1
ATOM 2677 N N . SER B 1 154 ? 27.531 -8.109 -2.982 1 98.19 154 SER B N 1
ATOM 2678 C CA . SER B 1 154 ? 26.969 -8.867 -1.871 1 98.19 154 SER B CA 1
ATOM 2679 C C . SER B 1 154 ? 25.797 -8.117 -1.239 1 98.19 154 SER B C 1
ATOM 2681 O O . SER B 1 154 ? 25.672 -6.898 -1.384 1 98.19 154 SER B O 1
ATOM 2683 N N . LEU B 1 155 ? 25.016 -8.883 -0.495 1 98.19 155 LEU B N 1
ATOM 2684 C CA . LEU B 1 155 ? 23.859 -8.273 0.136 1 98.19 155 LEU B CA 1
ATOM 2685 C C . LEU B 1 155 ? 24.281 -7.242 1.174 1 98.19 155 LEU B C 1
ATOM 2687 O O . LEU B 1 155 ? 23.734 -6.133 1.212 1 98.19 155 LEU B O 1
ATOM 2691 N N . PRO B 1 156 ? 25.266 -7.512 1.993 1 98.19 156 PRO B N 1
ATOM 2692 C CA . PRO B 1 156 ? 25.719 -6.477 2.928 1 98.19 156 PRO B CA 1
ATOM 2693 C C . PRO B 1 156 ? 26.234 -5.227 2.219 1 98.19 156 PRO B C 1
ATOM 2695 O O . PRO B 1 156 ? 26.016 -4.109 2.688 1 98.19 156 PRO B O 1
ATOM 2698 N N . GLU B 1 157 ? 26.906 -5.445 1.165 1 98.44 157 GLU B N 1
ATOM 2699 C CA . GLU B 1 157 ? 27.391 -4.305 0.396 1 98.44 157 GLU B CA 1
ATOM 2700 C C . GLU B 1 157 ? 26.25 -3.49 -0.181 1 98.44 157 GLU B C 1
ATOM 2702 O O . GLU B 1 157 ? 26.266 -2.258 -0.138 1 98.44 157 GLU B O 1
ATOM 2707 N N . LEU B 1 158 ? 25.391 -4.152 -0.691 1 98.75 158 LEU B N 1
ATOM 2708 C CA . LEU B 1 158 ? 24.219 -3.457 -1.24 1 98.75 158 LEU B CA 1
ATOM 2709 C C . LEU B 1 158 ? 23.484 -2.691 -0.15 1 98.75 158 LEU B C 1
ATOM 2711 O O . LEU B 1 158 ? 23.125 -1.528 -0.339 1 98.75 158 LEU B O 1
ATOM 2715 N N . ASN B 1 159 ? 23.266 -3.307 0.924 1 98.69 159 ASN B N 1
ATOM 2716 C CA . ASN B 1 159 ? 22.625 -2.641 2.059 1 98.69 159 ASN B CA 1
ATOM 2717 C C . ASN B 1 159 ? 23.391 -1.382 2.465 1 98.69 159 ASN B C 1
ATOM 2719 O O . ASN B 1 159 ? 22.781 -0.34 2.721 1 98.69 159 ASN B O 1
ATOM 2723 N N . LYS B 1 160 ? 24.609 -1.546 2.531 1 98.62 160 LYS B N 1
ATOM 2724 C CA . LYS B 1 160 ? 25.453 -0.408 2.898 1 98.62 160 LYS B CA 1
ATOM 2725 C C . LYS B 1 160 ? 25.344 0.708 1.864 1 98.62 160 LYS B C 1
ATOM 2727 O O . LYS B 1 160 ? 25.219 1.882 2.221 1 98.62 160 LYS B O 1
ATOM 2732 N N . GLU B 1 161 ? 25.438 0.346 0.637 1 98.5 161 GLU B N 1
ATOM 2733 C CA . GLU B 1 161 ? 25.391 1.333 -0.438 1 98.5 161 GLU B CA 1
ATOM 2734 C C . GLU B 1 161 ? 24.062 2.088 -0.441 1 98.5 161 GLU B C 1
ATOM 2736 O O . GLU B 1 161 ? 24.047 3.316 -0.551 1 98.5 161 GLU B O 1
ATOM 2741 N N . ILE B 1 162 ? 23.078 1.381 -0.305 1 98.88 162 ILE B N 1
ATOM 2742 C CA . ILE B 1 162 ? 21.766 2.033 -0.329 1 98.88 162 ILE B CA 1
ATOM 2743 C C . ILE B 1 162 ? 21.594 2.877 0.931 1 98.88 162 ILE B C 1
ATOM 2745 O O . ILE B 1 162 ? 21.062 3.992 0.869 1 98.88 162 ILE B O 1
ATOM 2749 N N . THR B 1 163 ? 22.031 2.383 2.01 1 98.88 163 THR B N 1
ATOM 2750 C CA . THR B 1 163 ? 21.969 3.145 3.25 1 98.88 163 THR B CA 1
ATOM 2751 C C . THR B 1 163 ? 22.734 4.453 3.127 1 98.88 163 THR B C 1
ATOM 2753 O O . THR B 1 163 ? 22.219 5.52 3.473 1 98.88 163 THR B O 1
ATOM 2756 N N . ASP B 1 164 ? 23.922 4.309 2.66 1 98.69 164 ASP B N 1
ATOM 2757 C CA . ASP B 1 164 ? 24.75 5.492 2.5 1 98.69 164 ASP B CA 1
ATOM 2758 C C . ASP B 1 164 ? 24.094 6.508 1.566 1 98.69 164 ASP B C 1
ATOM 2760 O O . ASP B 1 164 ? 24.125 7.711 1.834 1 98.69 164 ASP B O 1
ATOM 2764 N N . PHE B 1 165 ? 23.594 5.996 0.594 1 98.81 165 PHE B N 1
ATOM 2765 C CA . PHE B 1 165 ? 22.938 6.867 -0.361 1 98.81 165 PHE B CA 1
ATOM 2766 C C . PHE B 1 165 ? 21.75 7.586 0.292 1 98.81 165 PHE B C 1
ATOM 2768 O O . PHE B 1 165 ? 21.594 8.797 0.145 1 98.81 165 PHE B O 1
ATOM 2775 N N . LEU B 1 166 ? 21.016 6.875 0.928 1 98.75 166 LEU B N 1
ATOM 2776 C CA . LEU B 1 166 ? 19.844 7.465 1.566 1 98.75 166 LEU B CA 1
ATOM 2777 C C . LEU B 1 166 ? 20.25 8.492 2.615 1 98.75 166 LEU B C 1
ATOM 2779 O O . LEU B 1 166 ? 19.688 9.586 2.676 1 98.75 166 LEU B O 1
ATOM 2783 N N . VAL B 1 167 ? 21.141 8.164 3.367 1 98.06 167 VAL B N 1
ATOM 2784 C CA . VAL B 1 167 ? 21.594 9.055 4.43 1 98.06 167 VAL B CA 1
ATOM 2785 C C . VAL B 1 167 ? 22.141 10.352 3.822 1 98.06 167 VAL B C 1
ATOM 2787 O O . VAL B 1 167 ? 21.922 11.438 4.363 1 98.06 167 VAL B O 1
ATOM 2790 N N . LYS B 1 168 ? 22.797 10.141 2.713 1 97.88 168 LYS B N 1
ATOM 2791 C CA . LYS B 1 168 ? 23.484 11.281 2.104 1 97.88 168 LYS B CA 1
ATOM 2792 C C . LYS B 1 168 ? 22.5 12.125 1.282 1 97.88 168 LYS B C 1
ATOM 2794 O O . LYS B 1 168 ? 22.594 13.352 1.264 1 97.88 168 LYS B O 1
ATOM 2799 N N . SER B 1 169 ? 21.531 11.516 0.732 1 98.38 169 SER B N 1
ATOM 2800 C CA . SER B 1 169 ? 20.859 12.195 -0.371 1 98.38 169 SER B CA 1
ATOM 2801 C C . SER B 1 169 ? 19.375 12.359 -0.095 1 98.38 169 SER B C 1
ATOM 2803 O O . SER B 1 169 ? 18.688 13.102 -0.793 1 98.38 169 SER B O 1
ATOM 2805 N N . ALA B 1 170 ? 18.984 11.75 0.906 1 98.38 170 ALA B N 1
ATOM 2806 C CA . ALA B 1 170 ? 17.547 11.797 1.205 1 98.38 170 ALA B CA 1
ATOM 2807 C C . ALA B 1 170 ? 17.297 12.516 2.529 1 98.38 170 ALA B C 1
ATOM 2809 O O . ALA B 1 170 ? 18.188 12.625 3.367 1 98.38 170 ALA B O 1
ATOM 2810 N N . ARG B 1 171 ? 16.094 13.023 2.627 1 98 171 ARG B N 1
ATOM 2811 C CA . ARG B 1 171 ? 15.625 13.453 3.938 1 98 171 ARG B CA 1
ATOM 2812 C C . ARG B 1 171 ? 15.008 12.289 4.703 1 98 171 ARG B C 1
ATOM 2814 O O . ARG B 1 171 ? 14.281 11.469 4.129 1 98 171 ARG B O 1
ATOM 2821 N N . ALA B 1 172 ? 15.367 12.242 5.957 1 98.19 172 ALA B N 1
ATOM 2822 C CA . ALA B 1 172 ? 14.758 11.266 6.859 1 98.19 172 ALA B CA 1
ATOM 2823 C C . ALA B 1 172 ? 13.719 11.93 7.762 1 98.19 172 ALA B C 1
ATOM 2825 O O . ALA B 1 172 ? 14.047 12.844 8.523 1 98.19 172 ALA B O 1
ATOM 2826 N N . ILE B 1 173 ? 12.633 11.438 7.68 1 97.31 173 ILE B N 1
ATOM 2827 C CA . ILE B 1 173 ? 11.586 12.023 8.516 1 97.31 173 ILE B CA 1
ATOM 2828 C C . ILE B 1 173 ? 10.805 10.914 9.211 1 97.31 173 ILE B C 1
ATOM 2830 O O . ILE B 1 173 ? 10.898 9.742 8.836 1 97.31 173 ILE B O 1
ATOM 2834 N N . THR B 1 174 ? 10.125 11.352 10.281 1 95.25 174 THR B N 1
ATOM 2835 C CA . THR B 1 174 ? 9.312 10.383 11.008 1 95.25 174 THR B CA 1
ATOM 2836 C C . THR B 1 174 ? 8.008 10.109 10.266 1 95.25 174 THR B C 1
ATOM 2838 O O . THR B 1 174 ? 7.637 10.852 9.352 1 95.25 174 THR B O 1
ATOM 2841 N N . LYS B 1 175 ? 7.371 9.078 10.641 1 94.5 175 LYS B N 1
ATOM 2842 C CA . LYS B 1 175 ? 6.062 8.734 10.086 1 94.5 175 LYS B CA 1
ATOM 2843 C C . LYS B 1 175 ? 5.059 9.867 10.312 1 94.5 175 LYS B C 1
ATOM 2845 O O . LYS B 1 175 ? 4.254 10.172 9.43 1 94.5 175 LYS B O 1
ATOM 2850 N N . GLU B 1 176 ? 5.086 10.531 11.453 1 91.25 176 GLU B N 1
ATOM 2851 C CA . GLU B 1 176 ? 4.199 11.648 11.766 1 91.25 176 GLU B CA 1
ATOM 2852 C C . GLU B 1 176 ? 4.496 12.852 10.875 1 91.25 176 GLU B C 1
ATOM 2854 O O . GLU B 1 176 ? 3.576 13.492 10.359 1 91.25 176 GLU B O 1
ATOM 2859 N N . GLU B 1 177 ? 5.691 13.055 10.719 1 94.19 177 GLU B N 1
ATOM 2860 C CA . GLU B 1 177 ? 6.082 14.141 9.828 1 94.19 177 GLU B CA 1
ATOM 2861 C C . GLU B 1 177 ? 5.645 13.867 8.391 1 94.19 177 GLU B C 1
ATOM 2863 O O . GLU B 1 177 ? 5.23 14.781 7.68 1 94.19 177 GLU B O 1
ATOM 2868 N N . PHE B 1 178 ? 5.852 12.688 8.039 1 95.12 178 PHE B N 1
ATOM 2869 C CA . PHE B 1 178 ? 5.387 12.32 6.711 1 95.12 178 PHE B CA 1
ATOM 2870 C C . PHE B 1 178 ? 3.893 12.586 6.566 1 95.12 178 PHE B C 1
ATOM 2872 O O . PHE B 1 178 ? 3.447 13.133 5.559 1 95.12 178 PHE B O 1
ATOM 2879 N N . GLY B 1 179 ? 3.104 12.234 7.484 1 90.94 179 GLY B N 1
ATOM 2880 C CA . GLY B 1 179 ? 1.674 12.5 7.473 1 90.94 179 GLY B CA 1
ATOM 2881 C C . GLY B 1 179 ? 1.34 13.969 7.348 1 90.94 179 GLY B C 1
ATOM 2882 O O . GLY B 1 179 ? 0.345 14.336 6.715 1 90.94 179 GLY B O 1
ATOM 2883 N N . GLU B 1 180 ? 2.217 14.758 7.891 1 90.25 180 GLU B N 1
ATOM 2884 C CA . GLU B 1 180 ? 2.002 16.203 7.84 1 90.25 180 GLU B CA 1
ATOM 2885 C C . GLU B 1 180 ? 2.436 16.781 6.492 1 90.25 180 GLU B C 1
ATOM 2887 O O . GLU B 1 180 ? 1.724 17.594 5.902 1 90.25 180 GLU B O 1
ATOM 2892 N N . GLU B 1 181 ? 3.422 16.266 6.066 1 92.19 181 GLU B N 1
ATOM 2893 C CA . GLU B 1 181 ? 3.99 16.844 4.848 1 92.19 181 GLU B CA 1
ATOM 2894 C C . GLU B 1 181 ? 3.316 16.266 3.604 1 92.19 181 GLU B C 1
ATOM 2896 O O . GLU B 1 181 ? 3.234 16.938 2.574 1 92.19 181 GLU B O 1
ATOM 2901 N N . TYR B 1 182 ? 2.988 15.086 3.771 1 92.06 182 TYR B N 1
ATOM 2902 C CA . TYR B 1 182 ? 2.338 14.398 2.658 1 92.06 182 TYR B CA 1
ATOM 2903 C C . TYR B 1 182 ? 0.98 13.852 3.076 1 92.06 182 TYR B C 1
ATOM 2905 O O . TYR B 1 182 ? 0.807 12.633 3.189 1 92.06 182 TYR B O 1
ATOM 2913 N N . PRO B 1 183 ? 0.033 14.766 3.238 1 84.56 183 PRO B N 1
ATOM 2914 C CA . PRO B 1 183 ? -1.285 14.297 3.676 1 84.56 183 PRO B CA 1
ATOM 2915 C C . PRO B 1 183 ? -1.97 13.406 2.645 1 84.56 183 PRO B C 1
ATOM 2917 O O . PRO B 1 183 ? -1.736 13.555 1.441 1 84.56 183 PRO B O 1
ATOM 2920 N N . TYR B 1 184 ? -2.588 12.406 3.217 1 81.06 184 TYR B N 1
ATOM 2921 C CA . TYR B 1 184 ? -3.361 11.523 2.346 1 81.06 184 TYR B CA 1
ATOM 2922 C C . TYR B 1 184 ? -4.609 12.234 1.832 1 81.06 184 TYR B C 1
ATOM 2924 O O . TYR B 1 184 ? -5.707 12.023 2.357 1 81.06 184 TYR B O 1
ATOM 2932 N N . GLU B 1 185 ? -4.363 13.328 1.094 1 66.75 185 GLU B N 1
ATOM 2933 C CA . GLU B 1 185 ? -5.496 14.094 0.575 1 66.75 185 GLU B CA 1
ATOM 2934 C C . GLU B 1 185 ? -5.77 13.75 -0.887 1 66.75 185 GLU B C 1
ATOM 2936 O O . GLU B 1 185 ? -4.859 13.789 -1.719 1 66.75 185 GLU B O 1
ATOM 2941 N N . ILE B 1 186 ? -6.395 12.648 -1.09 1 52.66 186 ILE B N 1
ATOM 2942 C CA . ILE B 1 186 ? -6.684 12.375 -2.494 1 52.66 186 ILE B CA 1
ATOM 2943 C C . ILE B 1 186 ? -7.777 13.32 -2.988 1 52.66 186 ILE B C 1
ATOM 2945 O O . ILE B 1 186 ? -8.695 13.664 -2.238 1 52.66 186 ILE B O 1
#

Organism: NCBI:txid56615

pLDDT: mean 85.04, std 22.26, range [22.19, 98.88]

Radius of gyration: 25.62 Å; Cα contacts (8 Å, |Δi|>4): 688; chains: 2; bounding box: 104×86×40 Å